Protein AF-A0AAJ1Q5W5-F1 (afdb_monomer)

Radius of gyration: 36.2 Å; Cα contacts (8 Å, |Δi|>4): 302; chains: 1; bounding box: 68×63×100 Å

Solvent-accessible surface area (backbone atoms only — not comparable to full-atom values): 19209 Å² total; per-residue (Å²): 89,43,30,62,42,75,43,73,38,90,92,42,80,59,28,33,40,37,16,43,83,81,36,83,69,53,74,37,44,53,66,53,40,56,78,66,64,65,47,74,65,42,79,42,54,69,70,57,49,53,50,50,54,51,50,43,52,24,49,52,49,31,53,52,50,54,58,55,47,73,81,42,91,51,35,66,45,56,49,48,60,50,45,63,58,51,57,76,70,50,80,67,77,77,78,53,68,60,65,62,58,51,55,66,59,51,68,72,56,50,72,68,55,68,74,74,69,78,81,85,77,100,78,73,81,83,68,68,68,70,64,62,61,57,64,64,62,68,75,75,79,77,88,81,73,95,71,57,67,66,60,51,55,53,51,50,53,52,36,50,48,55,23,49,51,51,37,36,75,71,63,78,45,43,50,57,65,37,43,39,54,49,47,54,49,38,39,71,75,67,51,43,20,67,57,43,50,48,54,53,42,45,75,45,58,47,51,69,67,48,48,50,59,36,56,70,67,54,57,63,68,61,52,45,52,39,55,50,51,53,49,54,55,49,54,72,72,48,62,48,38,26,49,68,40,40,46,54,52,49,53,52,50,43,44,75,38,12,38,53,70,72,56,44,67,70,65,56,62,69,69,82,42,64,64,55,71,68,59,46,52,57,16,50,49,57,35,48,56,54,45,46,71,64,45,61,79,81,37,59,56,60,64,31,52,54,53,46,52,52,52,44,44,78,27,47,46,56,69,65,65,52,48,56,63,48,56,78,67,65,64,84,82,46,126

Nearest PDB structures (foldseek):
  3d5l-assembly1_A  TM=8.733E-01  e=1.271E-12  Limosilactobacillus reuteri subsp. rodentium
  3d5l-assembly2_B  TM=8.946E-01  e=4.015E-11  Limosilactobacillus reuteri subsp. rodentium
  3e3v-assembly1_A  TM=9.248E-01  e=7.120E-06  Ligilactobacillus salivarius UCC118

Organism: NCBI:txid178214

InterPro domains:
  IPR003783 Regulatory protein RecX [MF_01114] (41-279)
  IPR003783 Regulatory protein RecX [PTHR33602] (32-264)
  IPR036388 Winged helix-like DNA-binding domain superfamily [G3DSA:1.10.10.10] (1-105)
  IPR036388 Winged helix-like DNA-binding domain superfamily [G3DSA:1.10.10.10] (174-218)
  IPR036388 Winged helix-like DNA-binding domain superfamily [G3DSA:1.10.10.10] (222-268)
  IPR036388 Winged helix-like DNA-binding domain superfamily [G3DSA:1.10.10.10] (276-335)
  IPR053924 RecX, second three-helical domain [PF02631] (174-215)
  IPR060684 Regulatory protein RecX, N-terminal domain [PF27462] (1-45)

Foldseek 3Di:
DFFQDWAQDPVDNQKIFTDDPNHTQDMAGVVLCVVLVRDGGDDDDLVNVLVSVLVRLLVVLLVVLVVVCVVDAAALLRSLVSLVVVSVVPPPPSSDCVVVVVVVVVVVCVVVVVVPPPDDDDDDPPVPPPVVVVVVVVVPDDDDDPPPPVVSVVSSVVSSVSSSCVCVVVVSHDLLVVLLVQLVCCLPPVVAALQVSLVVSVVSVRDPVSSVVSSVPRDLVSNLVSLVVLLVVQLVVQLQAALVLSVVVSLVVNVVSPHDPVSCVVSPDSVSSDDDPVSRLVSPVVNLVVLCVVQVVPDDQPVSLVSSLVSSVVSPDDSVSSVVVVVVVPSVPRD

Mean predicted aligned error: 12.26 Å

pLDDT: mean 81.61, std 22.07, range [29.3, 98.31]

Structure (mmCIF, N/CA/C/O backbone):
data_AF-A0AAJ1Q5W5-F1
#
_entry.id   AF-A0AAJ1Q5W5-F1
#
loop_
_atom_site.group_PDB
_atom_site.id
_atom_site.type_symbol
_atom_site.label_atom_id
_atom_site.label_alt_id
_atom_site.label_comp_id
_atom_site.label_asym_id
_atom_site.label_entity_id
_atom_site.label_seq_id
_atom_site.pdbx_PDB_ins_code
_atom_site.Cartn_x
_atom_site.Cartn_y
_atom_site.Cartn_z
_atom_site.occupancy
_atom_site.B_iso_or_equiv
_atom_site.auth_seq_id
_atom_site.auth_comp_id
_atom_site.auth_asym_id
_atom_site.auth_atom_id
_atom_site.pdbx_PDB_model_num
ATOM 1 N N . MET A 1 1 ? -16.124 3.430 47.827 1.00 87.88 1 MET A N 1
ATOM 2 C CA . MET A 1 1 ? -16.755 4.742 47.530 1.00 87.88 1 MET A CA 1
ATOM 3 C C . MET A 1 1 ? -18.089 4.493 46.838 1.00 87.88 1 MET A C 1
ATOM 5 O O . MET A 1 1 ? -18.198 3.457 46.208 1.00 87.88 1 MET A O 1
ATOM 9 N N . LYS A 1 2 ? -19.101 5.368 46.939 1.00 92.44 2 LYS A N 1
ATOM 10 C CA . LYS A 1 2 ? -20.421 5.125 46.315 1.00 92.44 2 LYS A CA 1
ATOM 11 C C . LYS A 1 2 ? -20.749 6.133 45.224 1.00 92.44 2 LYS A C 1
ATOM 13 O O . LYS A 1 2 ? -20.460 7.319 45.372 1.00 92.44 2 LYS A O 1
ATOM 18 N N . ILE A 1 3 ? -21.416 5.668 44.169 1.00 93.75 3 ILE A N 1
ATOM 19 C CA . ILE A 1 3 ? -21.962 6.549 43.131 1.00 93.75 3 ILE A CA 1
ATOM 20 C C . ILE A 1 3 ? -23.106 7.377 43.729 1.00 93.75 3 ILE A C 1
ATOM 22 O O . ILE A 1 3 ? -24.151 6.826 44.084 1.00 93.75 3 ILE A O 1
ATOM 26 N N . SER A 1 4 ? -22.939 8.698 43.817 1.00 94.56 4 SER A N 1
ATOM 27 C CA . SER A 1 4 ? -23.977 9.605 44.325 1.00 94.56 4 SER A CA 1
ATOM 28 C C . SER A 1 4 ? -24.940 10.059 43.226 1.00 94.56 4 SER A C 1
ATOM 30 O O . SER A 1 4 ? -26.141 10.222 43.471 1.00 94.56 4 SER A O 1
ATOM 32 N N . LYS A 1 5 ? -24.445 10.207 41.990 1.00 95.00 5 LYS A N 1
ATOM 33 C CA . LYS A 1 5 ? -25.224 10.689 40.844 1.00 95.00 5 LYS A CA 1
ATOM 34 C C . LYS A 1 5 ? -24.641 10.195 39.517 1.00 95.00 5 LYS A C 1
ATOM 36 O O . LYS A 1 5 ? -23.435 10.027 39.375 1.00 95.00 5 LYS A O 1
ATOM 41 N N . ILE A 1 6 ? -25.519 9.991 38.536 1.00 94.88 6 ILE A N 1
ATOM 42 C CA . ILE A 1 6 ? -25.178 9.693 37.140 1.00 94.88 6 ILE A CA 1
ATOM 43 C C . ILE A 1 6 ? -25.943 10.692 36.275 1.00 94.88 6 ILE A C 1
ATOM 45 O O . ILE A 1 6 ? -27.139 10.901 36.490 1.00 94.88 6 ILE A O 1
ATOM 49 N N . GLN A 1 7 ? -25.270 11.338 35.325 1.00 93.94 7 GLN A N 1
ATOM 50 C CA . GLN A 1 7 ? -25.885 12.355 34.472 1.00 93.94 7 GLN A CA 1
ATOM 51 C C . GLN A 1 7 ? -25.450 12.203 33.016 1.00 93.94 7 GLN A C 1
ATOM 53 O O . GLN A 1 7 ? -24.261 12.134 32.729 1.00 93.94 7 GLN A O 1
ATOM 58 N N . ARG A 1 8 ? -26.411 12.219 32.088 1.00 94.38 8 ARG A N 1
ATOM 59 C CA . ARG A 1 8 ? -26.141 12.236 30.644 1.00 94.38 8 ARG A CA 1
ATOM 60 C C . ARG A 1 8 ? -25.396 13.513 30.240 1.00 94.38 8 ARG A C 1
ATOM 62 O O . ARG A 1 8 ? -25.757 14.607 30.687 1.00 94.38 8 ARG A O 1
ATOM 69 N N . GLN A 1 9 ? -24.379 13.393 29.392 1.00 90.19 9 GLN A N 1
ATOM 70 C CA . GLN A 1 9 ? -23.612 14.536 28.900 1.00 90.19 9 GLN A CA 1
ATOM 71 C C . GLN A 1 9 ? -24.396 15.315 27.835 1.00 90.19 9 GLN A C 1
ATOM 73 O O . GLN A 1 9 ? -25.137 14.749 27.038 1.00 90.19 9 GLN A O 1
ATOM 78 N N . LYS A 1 10 ? -24.238 16.647 27.821 1.00 88.94 10 LYS A N 1
ATOM 79 C CA . LYS A 1 10 ? -25.000 17.527 26.913 1.00 88.94 10 LYS A CA 1
ATOM 80 C C . LYS A 1 10 ? -24.569 17.398 25.448 1.00 88.94 10 LYS A C 1
ATOM 82 O O . LYS A 1 10 ? -25.416 17.434 24.566 1.00 88.94 10 LYS A O 1
ATOM 87 N N . LYS A 1 11 ? -23.258 17.310 25.198 1.00 88.19 11 LYS A N 1
ATOM 88 C CA . LYS A 1 11 ? -22.681 17.269 23.840 1.00 88.19 11 LYS A CA 1
ATOM 89 C C . LYS A 1 11 ? -22.700 15.871 23.230 1.00 88.19 11 LYS A C 1
ATOM 91 O O . LYS A 1 11 ? -22.750 15.751 22.014 1.00 88.19 11 LYS A O 1
ATOM 96 N N . ASP A 1 12 ? -22.644 14.847 24.075 1.00 85.25 12 ASP A N 1
ATOM 97 C CA . ASP A 1 12 ? -22.603 13.456 23.654 1.00 85.25 12 ASP A CA 1
ATOM 98 C C . ASP A 1 12 ? -23.667 12.656 24.419 1.00 85.25 12 ASP A C 1
ATOM 100 O O . ASP A 1 12 ? -23.461 12.292 25.581 1.00 85.25 12 ASP A O 1
ATOM 104 N N . PRO A 1 13 ? -24.835 12.419 23.800 1.00 86.69 13 PRO A N 1
ATOM 105 C CA . PRO A 1 13 ? -25.931 11.716 24.443 1.00 86.69 13 PRO A CA 1
ATOM 106 C C . PRO A 1 13 ? -25.619 10.240 24.742 1.00 86.69 13 PRO A C 1
ATOM 108 O O . PRO A 1 13 ? -26.367 9.632 25.505 1.00 86.69 13 PRO A O 1
ATOM 111 N N . GLN A 1 14 ? -24.560 9.655 24.181 1.00 88.81 14 GLN A N 1
ATOM 112 C CA . GLN A 1 14 ? -24.143 8.284 24.500 1.00 88.81 14 GLN A CA 1
ATOM 113 C C . GLN A 1 14 ? -23.155 8.236 25.673 1.00 88.81 14 GLN A C 1
ATOM 115 O O . GLN A 1 14 ? -22.695 7.163 26.044 1.00 88.81 14 GLN A O 1
ATOM 120 N N . ARG A 1 15 ? -22.838 9.377 26.303 1.00 90.88 15 ARG A N 1
ATOM 121 C CA . ARG A 1 15 ? -21.903 9.439 27.432 1.00 90.88 15 ARG A CA 1
ATOM 122 C C . ARG A 1 15 ? -22.554 9.931 28.714 1.00 90.88 15 ARG A C 1
ATOM 124 O O . ARG A 1 15 ? -23.432 10.799 28.720 1.00 90.88 15 ARG A O 1
ATOM 131 N N . TYR A 1 16 ? -22.064 9.398 29.826 1.00 92.81 16 TYR A N 1
ATOM 132 C CA . TYR A 1 16 ? -22.576 9.646 31.166 1.00 92.81 16 TYR A CA 1
ATOM 133 C C . TYR A 1 16 ? -21.448 10.073 32.099 1.00 92.81 16 TYR A C 1
ATOM 135 O O . TYR A 1 16 ? -20.397 9.445 32.162 1.00 92.81 16 TYR A O 1
ATOM 143 N N . SER A 1 17 ? -21.675 11.145 32.846 1.00 91.88 17 SER A N 1
ATOM 144 C CA . SER A 1 17 ? -20.809 11.597 33.930 1.00 91.88 17 SER A CA 1
ATOM 145 C C . SER A 1 17 ? -21.192 10.893 35.231 1.00 91.88 17 SER A C 1
ATOM 147 O O . SER A 1 17 ? -22.355 10.947 35.646 1.00 91.88 17 SER A O 1
ATOM 149 N N . ILE A 1 18 ? -20.213 10.256 35.871 1.00 90.44 18 ILE A N 1
ATOM 150 C CA . ILE A 1 18 ? -20.337 9.562 37.154 1.00 90.44 18 ILE A CA 1
ATOM 151 C C . ILE A 1 18 ? -19.835 10.482 38.266 1.00 90.44 18 ILE A C 1
ATOM 153 O O . ILE A 1 18 ? -18.761 11.075 38.154 1.00 90.44 18 ILE A O 1
ATOM 157 N N . TYR A 1 19 ? -20.614 10.588 39.341 1.00 90.56 19 TYR A N 1
ATOM 158 C CA . TYR A 1 19 ? -20.283 11.387 40.516 1.00 90.56 19 TYR A CA 1
ATOM 159 C C . TYR A 1 19 ? -20.141 10.493 41.747 1.00 90.56 19 TYR A C 1
ATOM 161 O O . TYR A 1 19 ? -20.981 9.622 41.994 1.00 90.56 19 TYR A O 1
ATOM 169 N N . ILE A 1 20 ? -19.095 10.739 42.530 1.00 89.06 20 ILE A N 1
ATOM 170 C CA . ILE A 1 20 ? -18.799 10.079 43.803 1.00 89.06 20 ILE A CA 1
ATOM 171 C C . ILE A 1 20 ? -18.732 11.179 44.859 1.00 89.06 20 ILE A C 1
ATOM 173 O O . ILE A 1 20 ? -18.033 12.168 44.666 1.00 89.06 20 ILE A O 1
ATOM 177 N N . ASN A 1 21 ? -19.468 11.028 45.964 1.00 86.44 21 ASN A N 1
ATOM 178 C CA . ASN A 1 21 ? -19.574 12.061 47.007 1.00 86.44 21 ASN A CA 1
ATOM 179 C C . ASN A 1 21 ? -19.945 13.455 46.444 1.00 86.44 21 ASN A C 1
ATOM 181 O O . ASN A 1 21 ? -19.395 14.468 46.860 1.00 86.44 21 ASN A O 1
ATOM 185 N N . ASP A 1 22 ? -20.838 13.486 45.448 1.00 87.06 22 ASP A N 1
ATOM 186 C CA . ASP A 1 22 ? -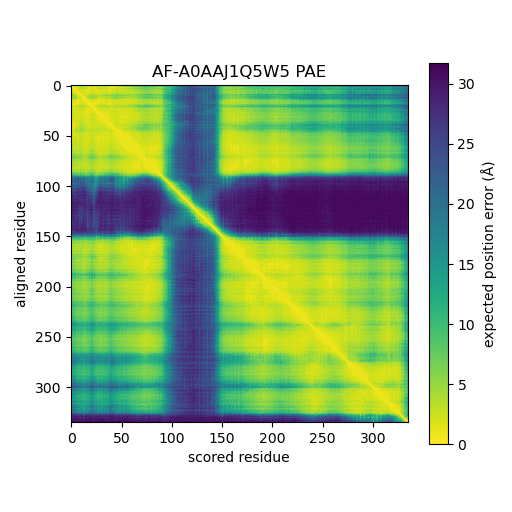21.313 14.685 44.733 1.00 87.06 22 ASP A CA 1
ATOM 187 C C . ASP A 1 22 ? -20.248 15.469 43.954 1.00 87.06 22 ASP A C 1
ATOM 189 O O . ASP A 1 22 ? -20.533 16.520 43.378 1.00 87.06 22 ASP A O 1
ATOM 193 N N . GLN A 1 23 ? -19.053 14.898 43.823 1.00 87.44 23 GLN A N 1
ATOM 194 C CA . GLN A 1 23 ? -17.983 15.393 42.970 1.00 87.44 23 GLN A CA 1
ATOM 195 C C . GLN A 1 23 ? -17.894 14.553 41.698 1.00 87.44 23 GLN A C 1
ATOM 197 O O . GLN A 1 23 ? -18.143 13.346 41.708 1.00 87.44 23 GLN A O 1
ATOM 202 N N . PHE A 1 24 ? -17.576 15.201 40.579 1.00 87.31 24 PHE A N 1
ATOM 203 C CA . PHE A 1 24 ? -17.356 14.496 39.320 1.00 87.31 24 PHE A CA 1
ATOM 204 C C . PHE A 1 24 ? -16.142 13.573 39.459 1.00 87.31 24 PHE A C 1
ATOM 206 O O . PHE A 1 24 ? -15.080 14.024 39.875 1.00 87.31 24 PHE A O 1
ATOM 213 N N . ALA A 1 25 ? -16.311 12.299 39.105 1.00 86.88 25 ALA A N 1
ATOM 214 C CA . ALA A 1 25 ? -15.238 11.313 39.142 1.00 86.88 25 ALA A CA 1
ATOM 215 C C . ALA A 1 25 ? -14.689 11.050 37.734 1.00 86.88 25 ALA A C 1
ATOM 217 O O . ALA A 1 25 ? -13.528 11.318 37.450 1.00 86.88 25 ALA A O 1
ATOM 218 N N . PHE A 1 26 ? -15.529 10.538 36.834 1.00 87.88 26 PHE A N 1
ATOM 219 C CA . PHE A 1 26 ? -15.140 10.214 35.461 1.00 87.88 26 PHE A CA 1
ATOM 220 C C . PHE A 1 26 ? -16.369 10.122 34.549 1.00 87.88 26 PHE A C 1
ATOM 222 O O . PHE A 1 26 ? -17.511 10.063 35.008 1.00 87.88 26 PHE A O 1
ATOM 229 N N . GLY A 1 27 ? -16.143 10.132 33.234 1.00 88.56 27 GLY A N 1
ATOM 230 C CA . GLY A 1 27 ? -17.189 9.943 32.228 1.00 88.56 27 GLY A CA 1
ATOM 231 C C . GLY A 1 27 ? -17.040 8.611 31.501 1.00 88.56 27 GLY A C 1
ATOM 232 O O . GLY A 1 27 ? -15.928 8.288 31.088 1.00 88.56 27 GLY A O 1
ATOM 233 N N . VAL A 1 28 ? -18.149 7.897 31.307 1.00 90.44 28 VAL A N 1
ATOM 234 C CA . VAL A 1 28 ? -18.212 6.591 30.632 1.00 90.44 28 VAL A CA 1
ATOM 235 C C . VAL A 1 28 ? -19.161 6.603 29.436 1.00 90.44 28 VAL A C 1
ATOM 237 O O . VAL A 1 28 ? -20.143 7.349 29.419 1.00 90.44 28 VAL A O 1
ATOM 240 N N . ASP A 1 29 ? -18.862 5.775 28.444 1.00 92.44 29 ASP A N 1
ATOM 241 C CA . ASP A 1 29 ? -19.766 5.388 27.363 1.00 92.44 29 ASP A CA 1
ATOM 242 C C . ASP A 1 29 ? -20.979 4.604 27.898 1.00 92.44 29 ASP A C 1
ATOM 244 O O . ASP A 1 29 ? -20.900 3.921 28.924 1.00 92.44 29 ASP A O 1
ATOM 248 N N . GLU A 1 30 ? -22.109 4.689 27.198 1.00 93.00 30 GLU A N 1
ATOM 249 C CA . GLU A 1 30 ? -23.349 3.983 27.537 1.00 93.00 30 GLU A CA 1
ATOM 250 C C . GLU A 1 30 ? -23.127 2.470 27.656 1.00 93.00 30 GLU A C 1
ATOM 252 O O . GLU A 1 30 ? -23.635 1.853 28.593 1.00 93.00 30 GLU A O 1
ATOM 257 N N . GLN A 1 31 ? -22.300 1.882 26.785 1.00 92.44 31 GLN A N 1
ATOM 258 C CA . GLN A 1 31 ? -21.972 0.460 26.865 1.00 92.44 31 GLN A CA 1
ATOM 259 C C . GLN A 1 31 ? -21.263 0.120 28.182 1.00 92.44 31 GLN A C 1
ATOM 261 O O . GLN A 1 31 ? -21.622 -0.849 28.841 1.00 92.44 31 GLN A O 1
ATOM 266 N N . ILE A 1 32 ? -20.308 0.948 28.613 1.00 94.31 32 ILE A N 1
ATOM 267 C CA . ILE A 1 32 ? -19.553 0.739 29.857 1.00 94.31 32 ILE A CA 1
ATOM 268 C C . ILE A 1 32 ? -20.452 0.901 31.084 1.00 94.31 32 ILE A C 1
ATOM 270 O O . ILE A 1 32 ? -20.336 0.140 32.047 1.00 94.31 32 ILE A O 1
ATOM 274 N N . LEU A 1 33 ? -21.387 1.855 31.045 1.00 94.62 33 LEU A N 1
ATOM 275 C CA . LEU A 1 33 ? -22.405 2.013 32.083 1.00 94.62 33 LEU A CA 1
ATOM 276 C C . LEU A 1 33 ? -23.207 0.714 32.281 1.00 94.62 33 LEU A C 1
ATOM 278 O O . LEU A 1 33 ? -23.451 0.312 33.421 1.00 94.62 33 LEU A O 1
ATOM 282 N N . ILE A 1 34 ? -23.594 0.066 31.178 1.00 94.62 34 ILE A N 1
ATOM 283 C CA . ILE A 1 34 ? -24.378 -1.175 31.166 1.00 94.62 34 ILE A CA 1
ATOM 284 C C . ILE A 1 34 ? -23.523 -2.372 31.595 1.00 94.62 34 ILE A C 1
ATOM 286 O O . ILE A 1 34 ? -23.910 -3.085 32.523 1.00 94.62 34 ILE A O 1
ATOM 290 N N . ASP A 1 35 ? -22.355 -2.562 30.978 1.00 92.88 35 ASP A N 1
ATOM 291 C CA . ASP A 1 35 ? -21.463 -3.708 31.209 1.00 92.88 35 ASP A CA 1
ATOM 292 C C . ASP A 1 35 ? -21.038 -3.798 32.675 1.00 92.88 35 ASP A C 1
ATOM 294 O O . ASP A 1 35 ? -21.069 -4.864 33.290 1.00 92.88 35 ASP A O 1
ATOM 298 N N . PHE A 1 36 ? -20.723 -2.650 33.276 1.00 94.00 36 PHE A N 1
ATOM 299 C CA . PHE A 1 36 ? -20.390 -2.570 34.691 1.00 94.00 36 PHE A CA 1
ATOM 300 C C . PHE A 1 36 ? -21.612 -2.343 35.572 1.00 94.00 36 PHE A C 1
ATOM 302 O O . PHE A 1 36 ? -21.439 -2.164 36.773 1.00 94.00 36 PHE A O 1
ATOM 309 N N . SER A 1 37 ? -22.839 -2.354 35.043 1.00 95.25 37 SER A N 1
ATOM 310 C CA . SER A 1 37 ? -24.088 -2.171 35.800 1.00 95.25 37 SER A CA 1
ATOM 311 C C . SER A 1 37 ? -24.007 -0.997 36.783 1.00 95.25 37 SER A C 1
ATOM 313 O O . SER A 1 37 ? -24.276 -1.138 37.981 1.00 95.25 37 SER A O 1
ATOM 315 N N . LEU A 1 38 ? -23.528 0.148 36.299 1.00 94.19 38 LEU A N 1
ATOM 316 C CA . LEU A 1 38 ? -23.321 1.340 37.109 1.00 94.19 38 LEU A CA 1
ATOM 317 C C . LEU A 1 38 ? -24.671 1.996 37.395 1.00 94.19 38 LEU A C 1
ATOM 319 O O . LEU A 1 38 ? -25.353 2.495 36.504 1.00 94.19 38 LEU A O 1
ATOM 323 N N . ASN A 1 39 ? -25.053 2.011 38.666 1.00 94.75 39 ASN A N 1
ATOM 324 C CA . ASN A 1 39 ? -26.273 2.645 39.140 1.00 94.75 39 ASN A CA 1
ATOM 325 C C . ASN A 1 39 ? -25.991 3.456 40.410 1.00 94.75 39 ASN A C 1
ATOM 327 O O . ASN A 1 39 ? -24.965 3.291 41.077 1.00 94.75 39 ASN A O 1
ATOM 331 N N . LYS A 1 40 ? -26.893 4.390 40.726 1.00 95.19 40 LYS A N 1
ATOM 332 C CA . LYS A 1 40 ? -26.776 5.202 41.940 1.00 95.19 40 LYS A CA 1
ATOM 333 C C . LYS A 1 40 ? -26.758 4.286 43.168 1.00 95.19 40 LYS A C 1
ATOM 335 O O . LYS A 1 40 ? -27.623 3.431 43.314 1.00 95.19 40 LYS A O 1
ATOM 340 N N . GLY A 1 41 ? -25.798 4.510 44.060 1.00 93.56 41 GLY A N 1
ATOM 341 C CA . GLY A 1 41 ? -25.600 3.720 45.273 1.00 93.56 41 GLY A CA 1
ATOM 342 C C . GLY A 1 41 ? -24.630 2.547 45.125 1.00 93.56 41 GLY A C 1
ATOM 343 O O . GLY A 1 41 ? -24.250 1.989 46.152 1.00 93.56 41 GLY A O 1
ATOM 344 N N . LYS A 1 42 ? -24.185 2.208 43.905 1.00 93.06 42 LYS A N 1
ATOM 345 C CA . LYS A 1 42 ? -23.185 1.158 43.686 1.00 93.06 42 LYS A CA 1
ATOM 346 C C . LYS A 1 42 ? -21.866 1.485 44.384 1.00 93.06 42 LYS A C 1
ATOM 348 O O . LYS A 1 42 ? -21.357 2.602 44.260 1.00 93.06 42 LYS A O 1
ATOM 353 N N . ASP A 1 43 ? -21.324 0.491 45.081 1.00 92.94 43 ASP A N 1
ATOM 354 C CA . ASP A 1 43 ? -19.991 0.535 45.669 1.00 92.94 43 ASP A CA 1
ATOM 355 C C . ASP A 1 43 ? -18.912 0.343 44.594 1.00 92.94 43 ASP A C 1
ATOM 357 O O . ASP A 1 43 ? -18.983 -0.557 43.757 1.00 92.94 43 ASP A O 1
ATOM 361 N N . LEU A 1 44 ? -17.920 1.224 44.636 1.00 90.50 44 LEU A N 1
ATOM 362 C CA . LEU A 1 44 ? -16.739 1.268 43.790 1.00 90.50 44 LEU A CA 1
ATOM 363 C C . LEU A 1 44 ? -15.505 1.203 44.692 1.00 90.50 44 LEU A C 1
ATOM 365 O O . LEU A 1 44 ? -15.266 2.114 45.501 1.00 90.50 44 LEU A O 1
ATOM 369 N N . ASP A 1 45 ? -14.754 0.114 44.586 1.00 90.25 45 ASP A N 1
ATOM 370 C CA . ASP A 1 45 ? -13.388 0.024 45.092 1.00 90.25 45 ASP A CA 1
ATOM 371 C C . ASP A 1 45 ? -12.397 0.444 43.998 1.00 90.25 45 ASP A C 1
ATOM 373 O O . ASP A 1 45 ? -12.790 0.758 42.871 1.00 90.25 45 ASP A O 1
ATOM 377 N N . GLN A 1 46 ? -11.110 0.496 44.339 1.00 84.50 46 GLN A N 1
ATOM 378 C CA . GLN A 1 46 ? -10.120 0.973 43.383 1.00 84.50 46 GLN A CA 1
ATOM 379 C C . GLN A 1 46 ? -9.946 0.029 42.193 1.00 84.50 46 GLN A C 1
ATOM 381 O O . GLN A 1 46 ? -9.911 0.491 41.058 1.00 84.50 46 GLN A O 1
ATOM 386 N N . GLY A 1 47 ? -9.936 -1.285 42.433 1.00 86.69 47 GLY A N 1
ATOM 387 C CA . GLY A 1 47 ? -9.801 -2.267 41.358 1.00 86.69 47 GLY A CA 1
ATOM 388 C C . GLY A 1 47 ? -10.950 -2.200 40.349 1.00 86.69 47 GLY A C 1
ATOM 389 O O . GLY A 1 47 ? -10.724 -2.305 39.144 1.00 86.69 47 GLY A O 1
ATOM 390 N N . LEU A 1 48 ? -12.182 -1.966 40.812 1.00 88.81 48 LEU A N 1
ATOM 391 C CA . LEU A 1 48 ? -13.334 -1.790 39.935 1.00 88.81 48 LEU A CA 1
ATOM 392 C C . LEU A 1 48 ? -13.255 -0.480 39.147 1.00 88.81 48 LEU A C 1
ATOM 394 O O . LEU A 1 48 ? -13.604 -0.473 37.969 1.00 88.81 48 LEU A O 1
ATOM 398 N N . ILE A 1 49 ? -12.790 0.612 39.759 1.00 88.12 49 ILE A N 1
ATOM 399 C CA . ILE A 1 49 ? -12.568 1.881 39.048 1.00 88.12 49 ILE A CA 1
ATOM 400 C C . ILE A 1 49 ? -11.528 1.690 37.941 1.00 88.12 49 ILE A C 1
ATOM 402 O O . ILE A 1 49 ? -11.794 2.059 36.798 1.00 88.12 49 ILE A O 1
ATOM 406 N N . ASP A 1 50 ? -10.399 1.049 38.241 1.00 85.44 50 ASP A N 1
ATOM 407 C CA . ASP A 1 50 ? -9.333 0.796 37.266 1.00 85.44 50 ASP A CA 1
ATOM 408 C C . ASP A 1 50 ? -9.829 -0.074 36.098 1.00 85.44 50 ASP A C 1
ATOM 410 O O . ASP A 1 50 ? -9.533 0.202 34.930 1.00 85.44 50 ASP A O 1
ATOM 414 N N . ALA A 1 51 ? -10.656 -1.083 36.392 1.00 87.50 51 ALA A N 1
ATOM 415 C CA . ALA A 1 51 ? -11.294 -1.920 35.379 1.00 87.50 51 ALA A CA 1
ATOM 416 C C . ALA A 1 51 ? -12.272 -1.127 34.492 1.00 87.50 51 ALA A C 1
ATOM 418 O O . ALA A 1 51 ? -12.252 -1.284 33.269 1.00 87.50 51 ALA A O 1
ATOM 419 N N . ILE A 1 52 ? -13.092 -0.246 35.082 1.00 89.94 52 ILE A N 1
ATOM 420 C CA . ILE A 1 52 ? -14.022 0.625 34.343 1.00 89.94 52 ILE A CA 1
ATOM 421 C C . ILE A 1 52 ? -13.250 1.567 33.418 1.00 89.94 52 ILE A C 1
ATOM 423 O O . ILE A 1 52 ? -13.590 1.691 32.243 1.00 89.94 52 ILE A O 1
ATOM 427 N N . LEU A 1 53 ? -12.210 2.228 33.930 1.00 87.44 53 LEU A N 1
ATOM 428 C CA . LEU A 1 53 ? -11.412 3.176 33.152 1.00 87.44 53 LEU A CA 1
ATOM 429 C C . LEU A 1 53 ? -10.656 2.479 32.014 1.00 87.44 53 LEU A C 1
ATOM 431 O O . LEU A 1 53 ? -10.596 3.004 30.901 1.00 87.44 53 LEU A O 1
ATOM 435 N N . THR A 1 54 ? -10.145 1.272 32.264 1.00 87.44 54 THR A N 1
ATOM 436 C CA . THR A 1 54 ? -9.533 0.417 31.237 1.00 87.44 54 THR A CA 1
ATOM 437 C C . THR A 1 54 ? -10.532 0.076 30.132 1.00 87.44 54 THR A C 1
ATOM 439 O O . THR A 1 54 ? -10.237 0.255 28.948 1.00 87.44 54 THR A O 1
ATOM 442 N N . ALA A 1 55 ? -11.737 -0.364 30.499 1.00 89.19 55 ALA A N 1
ATOM 443 C CA . ALA A 1 55 ? -12.776 -0.700 29.534 1.00 89.19 55 ALA A CA 1
ATOM 444 C C . ALA A 1 55 ? -13.261 0.534 28.748 1.00 89.19 55 ALA A C 1
ATOM 446 O O . ALA A 1 55 ? -13.446 0.459 27.535 1.00 89.19 55 ALA A O 1
ATOM 447 N N . GLU A 1 56 ? -13.381 1.697 29.396 1.00 89.62 56 GLU A N 1
ATOM 448 C CA . GLU A 1 56 ? -13.691 2.976 28.740 1.00 89.62 56 GLU A CA 1
ATOM 449 C C . GLU A 1 56 ? -12.616 3.373 27.716 1.00 89.62 56 GLU A C 1
ATOM 451 O O . GLU A 1 56 ? -12.940 3.837 26.618 1.00 89.62 56 GLU A O 1
ATOM 456 N N . ALA A 1 57 ? -11.332 3.183 28.032 1.00 88.12 57 ALA A N 1
ATOM 457 C CA . ALA A 1 57 ? -10.244 3.451 27.093 1.00 88.12 57 ALA A CA 1
ATOM 458 C C . ALA A 1 57 ? -10.309 2.525 25.867 1.00 88.12 57 ALA A C 1
ATOM 460 O O . ALA A 1 57 ? -10.231 2.993 24.725 1.00 88.12 57 ALA A O 1
ATOM 461 N N . GLN A 1 58 ? -10.532 1.228 26.092 1.00 89.50 58 GLN A N 1
ATOM 462 C CA . GLN A 1 58 ? -10.717 0.236 25.030 1.00 89.50 58 GLN A CA 1
ATOM 463 C C . GLN A 1 58 ? -11.935 0.555 24.153 1.00 89.50 58 GLN A C 1
ATOM 465 O O . GLN A 1 58 ? -11.833 0.528 22.925 1.00 89.50 58 GLN A O 1
ATOM 470 N N . GLN A 1 59 ? -13.067 0.921 24.761 1.00 91.75 59 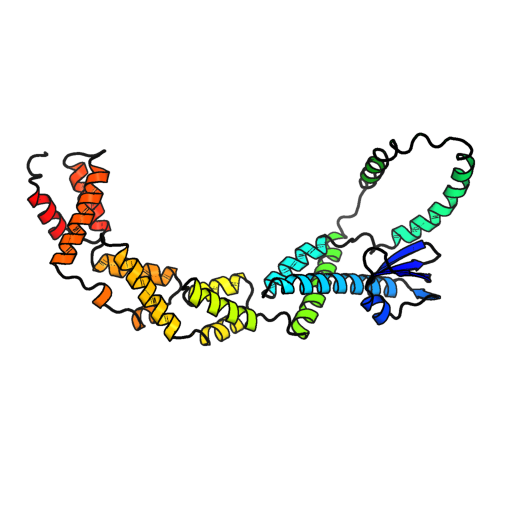GLN A N 1
ATOM 471 C CA . GLN A 1 59 ? -14.294 1.297 24.056 1.00 91.75 59 GLN A CA 1
ATOM 472 C C . GLN A 1 59 ? -14.078 2.537 23.181 1.00 91.75 59 GLN A C 1
ATOM 474 O O . GLN A 1 59 ? -14.465 2.541 22.010 1.00 91.75 59 GLN A O 1
ATOM 479 N N . LYS A 1 60 ? -13.376 3.561 23.683 1.00 90.12 60 LYS A N 1
ATOM 480 C CA . LYS A 1 60 ? -13.007 4.734 22.874 1.00 90.12 60 LYS A CA 1
ATOM 481 C C . LYS A 1 60 ? -12.158 4.355 21.666 1.00 90.12 60 LYS A C 1
ATOM 483 O O . LYS A 1 60 ? -12.452 4.810 20.560 1.00 90.12 60 LYS A O 1
ATOM 488 N N . LEU A 1 61 ? -11.117 3.541 21.851 1.00 93.44 61 LEU A N 1
ATOM 489 C CA . LEU A 1 61 ? -10.267 3.097 20.741 1.00 93.44 61 LEU A CA 1
ATOM 490 C C . LEU A 1 61 ? -11.052 2.266 19.725 1.00 93.44 61 LEU A C 1
ATOM 492 O O . LEU A 1 61 ? -10.905 2.485 18.523 1.00 93.44 61 LEU A O 1
ATOM 496 N N . TYR A 1 62 ? -11.934 1.382 20.190 1.00 94.62 62 TYR A N 1
ATOM 497 C CA . TYR A 1 62 ? -12.828 0.615 19.328 1.00 94.62 62 TYR A CA 1
ATOM 498 C C . TYR A 1 62 ? -13.711 1.529 18.465 1.00 94.62 62 TYR A C 1
ATOM 500 O O . TYR A 1 62 ? -13.722 1.383 17.243 1.00 94.62 62 TYR A O 1
ATOM 508 N N . LEU A 1 63 ? -14.382 2.524 19.059 1.00 93.38 63 LEU A N 1
ATOM 509 C CA . LEU A 1 63 ? -15.223 3.473 18.317 1.00 93.38 63 LEU A CA 1
ATOM 510 C C . LEU A 1 63 ? -14.409 4.323 17.327 1.00 93.38 63 LEU A C 1
ATOM 512 O O . LEU A 1 63 ? -14.856 4.572 16.205 1.00 93.38 63 LEU A O 1
ATOM 516 N N . LYS A 1 64 ? -13.184 4.729 17.694 1.00 94.88 64 LYS A N 1
ATOM 517 C CA . LYS A 1 64 ? -12.256 5.404 16.769 1.00 94.88 64 LYS A CA 1
ATOM 518 C C . LYS A 1 64 ? -11.889 4.502 15.592 1.00 94.88 64 LYS A C 1
ATOM 520 O O . LYS A 1 64 ? -11.904 4.967 14.452 1.00 94.88 64 LYS A O 1
ATOM 525 N N . GLY A 1 65 ? -11.588 3.231 15.850 1.00 96.50 65 GLY A N 1
ATOM 526 C CA . GLY A 1 65 ? -11.288 2.244 14.816 1.00 96.50 65 GLY A CA 1
ATOM 527 C C . GLY A 1 65 ? -12.477 1.996 13.887 1.00 96.50 65 GLY A C 1
ATOM 528 O O . GLY A 1 65 ? -12.321 2.038 12.668 1.00 96.50 65 GLY A O 1
ATOM 529 N N . LEU A 1 66 ? -13.679 1.845 14.445 1.00 95.62 66 LEU A N 1
ATOM 530 C CA . LEU A 1 66 ? -14.917 1.689 13.682 1.00 95.62 66 LEU A CA 1
ATOM 531 C C . LEU A 1 66 ? -15.150 2.880 12.743 1.00 95.62 66 LEU A C 1
ATOM 533 O O . LEU A 1 66 ? -15.382 2.701 11.547 1.00 95.62 66 LEU A O 1
ATOM 537 N N . ASN A 1 67 ? -15.004 4.103 13.257 1.00 95.50 67 ASN A N 1
ATOM 538 C CA . ASN A 1 67 ? -15.097 5.307 12.437 1.00 95.50 67 ASN A CA 1
ATOM 539 C C . ASN A 1 67 ? -14.012 5.339 11.347 1.00 95.50 67 ASN A C 1
ATOM 541 O O . ASN A 1 67 ? -14.286 5.725 10.215 1.00 95.50 67 ASN A O 1
ATOM 545 N N . TYR A 1 68 ? -12.787 4.900 11.640 1.00 96.88 68 TYR A N 1
ATOM 546 C CA . TYR A 1 68 ? -11.713 4.860 10.646 1.00 96.88 68 TYR A CA 1
ATOM 547 C C . TYR A 1 68 ? -11.991 3.878 9.492 1.00 96.88 68 TYR A C 1
ATOM 549 O O . TYR A 1 68 ? -11.666 4.179 8.338 1.00 96.88 68 TYR A O 1
ATOM 557 N N . LEU A 1 69 ? -12.643 2.745 9.776 1.00 96.06 69 LEU A N 1
ATOM 558 C CA . LEU A 1 69 ? -13.094 1.791 8.755 1.00 96.06 69 LEU A CA 1
ATOM 559 C C . LEU A 1 69 ? -14.214 2.349 7.868 1.00 96.06 69 LEU A C 1
ATOM 561 O O . LEU A 1 69 ? -14.322 1.941 6.712 1.00 96.06 69 LEU A O 1
ATOM 565 N N . SER A 1 70 ? -14.999 3.320 8.350 1.00 95.94 70 SER A N 1
ATOM 566 C CA . SER A 1 70 ? -16.058 3.952 7.543 1.00 95.94 70 SER A CA 1
ATOM 567 C C . SER A 1 70 ? -15.518 4.672 6.298 1.00 95.94 70 SER A C 1
ATOM 569 O O . SER A 1 70 ? -16.194 4.740 5.274 1.00 95.94 70 SER A O 1
ATOM 571 N N . TYR A 1 71 ? -14.260 5.125 6.335 1.00 94.62 71 TYR A N 1
ATOM 572 C CA . TYR A 1 71 ? -13.584 5.759 5.197 1.00 94.62 71 TYR A CA 1
ATOM 573 C C . TYR A 1 71 ? -12.990 4.752 4.195 1.00 94.62 71 TYR A C 1
ATOM 575 O O . TYR A 1 71 ? -12.266 5.140 3.276 1.00 94.62 71 TYR A O 1
ATOM 583 N N . GLY A 1 72 ? -13.225 3.452 4.385 1.00 94.56 72 GLY A N 1
ATOM 584 C CA . GLY A 1 72 ? -12.831 2.381 3.471 1.00 94.56 72 GLY A CA 1
ATOM 585 C C . GLY A 1 72 ? -11.921 1.334 4.108 1.00 94.56 72 GLY A C 1
ATOM 586 O O . GLY A 1 72 ? -11.458 1.489 5.238 1.00 94.56 72 GLY A O 1
ATOM 587 N N . LEU A 1 73 ? -11.607 0.292 3.335 1.00 95.31 73 LEU A N 1
ATOM 588 C CA . LEU A 1 73 ? -10.812 -0.855 3.781 1.00 95.31 73 LEU A CA 1
ATOM 589 C C . LEU A 1 73 ? -9.442 -0.439 4.345 1.00 95.31 73 LEU A C 1
ATOM 591 O O . LEU A 1 73 ? -8.788 0.475 3.826 1.00 95.31 73 LEU A O 1
ATOM 595 N N . LYS A 1 74 ? -9.015 -1.131 5.404 1.00 97.44 74 LYS A N 1
ATOM 596 C CA . LYS A 1 74 ? -7.726 -0.958 6.087 1.00 97.44 74 LYS A CA 1
ATOM 597 C C . LYS A 1 74 ? -7.119 -2.322 6.393 1.00 97.44 74 LYS A C 1
ATOM 599 O O . LYS A 1 74 ? -7.854 -3.273 6.640 1.00 97.44 74 LYS A O 1
ATOM 604 N N . SER A 1 75 ? -5.794 -2.382 6.383 1.00 97.81 75 SER A N 1
ATOM 605 C CA . SER A 1 75 ? -5.050 -3.514 6.944 1.00 97.81 75 SER A CA 1
ATOM 606 C C . SER A 1 75 ? -4.975 -3.419 8.468 1.00 97.81 75 SER A C 1
ATOM 608 O O . SER A 1 75 ? -5.095 -2.328 9.039 1.00 97.81 75 SER A O 1
ATOM 610 N N . THR A 1 76 ? -4.702 -4.541 9.130 1.00 97.56 76 THR A N 1
ATOM 611 C CA . THR A 1 76 ? -4.502 -4.613 10.584 1.00 97.56 76 THR A CA 1
ATOM 612 C C . THR A 1 76 ? -3.410 -3.659 11.043 1.00 97.56 76 THR A C 1
ATOM 614 O O . THR A 1 76 ? -3.590 -2.927 12.013 1.00 97.56 76 THR A O 1
ATOM 617 N N . LYS A 1 77 ? -2.303 -3.582 10.298 1.00 97.12 77 LYS A N 1
ATOM 618 C CA . LYS A 1 77 ? -1.210 -2.656 10.603 1.00 97.12 77 LYS A CA 1
ATOM 619 C C . LYS A 1 77 ? -1.629 -1.194 10.468 1.00 97.12 77 LYS A C 1
ATOM 621 O O . LYS A 1 77 ? -1.300 -0.397 11.335 1.00 97.12 77 LYS A O 1
ATOM 626 N N . GLU A 1 78 ? -2.360 -0.827 9.414 1.00 97.44 78 GLU A N 1
ATOM 627 C CA . GLU A 1 78 ? -2.861 0.548 9.264 1.00 97.44 78 GLU A CA 1
ATOM 628 C C . GLU A 1 78 ? -3.808 0.928 10.409 1.00 97.44 78 GLU A C 1
ATOM 630 O O . GLU A 1 78 ? -3.739 2.051 10.909 1.00 97.44 78 GLU A O 1
ATOM 635 N N . MET A 1 79 ? -4.660 -0.006 10.849 1.00 98.00 79 MET A N 1
ATOM 636 C CA . MET A 1 79 ? -5.515 0.191 12.020 1.00 98.00 79 MET A CA 1
ATOM 637 C C . MET A 1 79 ? -4.684 0.357 13.297 1.00 98.00 79 MET A C 1
ATOM 639 O O . MET A 1 79 ? -4.898 1.304 14.049 1.00 98.00 79 MET A O 1
ATOM 643 N N . GLN A 1 80 ? -3.695 -0.508 13.518 1.00 96.81 80 GLN A N 1
ATOM 644 C CA . GLN A 1 80 ? -2.803 -0.428 14.672 1.00 96.81 80 GLN A CA 1
ATOM 645 C C . GLN A 1 80 ? -2.038 0.904 14.702 1.00 96.81 80 GLN A C 1
ATOM 647 O O . GLN A 1 80 ? -2.029 1.585 15.725 1.00 96.81 80 GLN A O 1
ATOM 652 N N . ASP A 1 81 ? -1.450 1.317 13.577 1.00 96.19 81 ASP A N 1
ATOM 653 C CA . ASP A 1 81 ? -0.722 2.583 13.443 1.00 96.19 81 ASP A CA 1
ATOM 654 C C . ASP A 1 81 ? -1.638 3.794 13.693 1.00 96.19 81 ASP A C 1
ATOM 656 O O . ASP A 1 81 ? -1.216 4.795 14.279 1.00 96.19 81 ASP A O 1
ATOM 660 N N . TYR A 1 82 ? -2.902 3.716 13.264 1.00 96.56 82 TYR A N 1
ATOM 661 C CA . TYR A 1 82 ? -3.908 4.733 13.553 1.00 96.56 82 TYR A CA 1
ATOM 662 C C . TYR A 1 82 ? -4.234 4.794 15.051 1.00 96.56 82 TYR A C 1
ATOM 664 O O . TYR A 1 82 ? -4.162 5.874 15.643 1.00 96.56 82 TYR A O 1
ATOM 672 N N . LEU A 1 83 ? -4.531 3.655 15.685 1.00 94.81 83 LEU A N 1
ATOM 673 C CA . LEU A 1 83 ? -4.885 3.589 17.106 1.00 94.81 83 LEU A CA 1
ATOM 674 C C . LEU A 1 83 ? -3.720 3.994 18.019 1.00 94.81 83 LEU A C 1
ATOM 676 O O . LEU A 1 83 ? -3.949 4.714 18.986 1.00 94.81 83 LEU A O 1
ATOM 680 N N . LYS A 1 84 ? -2.469 3.672 17.659 1.00 93.88 84 LYS A N 1
ATOM 681 C CA . LYS A 1 84 ? -1.261 4.162 18.352 1.00 93.88 84 LYS A CA 1
ATOM 682 C C . LYS A 1 84 ? -1.153 5.685 18.381 1.00 93.88 84 LYS A C 1
ATOM 684 O O . LYS A 1 84 ? -0.584 6.248 19.310 1.00 93.88 84 LYS A O 1
ATOM 689 N N . LYS A 1 85 ? -1.693 6.377 17.376 1.00 92.31 85 LYS A N 1
ATOM 690 C CA . LYS A 1 85 ? -1.775 7.846 17.388 1.00 92.31 85 LYS A CA 1
ATOM 691 C C . LYS A 1 85 ? -2.946 8.340 18.228 1.00 92.31 85 LYS A C 1
ATOM 693 O O . LYS A 1 85 ? -2.827 9.379 18.860 1.00 92.31 85 LYS A O 1
ATOM 698 N N . GLN A 1 86 ? -4.069 7.620 18.224 1.00 90.69 86 GLN A N 1
ATOM 699 C CA . GLN A 1 86 ? -5.254 8.011 18.991 1.00 90.69 86 GLN A CA 1
ATOM 700 C C . GLN A 1 86 ? -5.066 7.815 20.497 1.00 90.69 86 GLN A C 1
ATOM 702 O O . GLN A 1 86 ? -5.514 8.662 21.261 1.00 90.69 86 GLN A O 1
ATOM 707 N N . VAL A 1 87 ? -4.392 6.740 20.919 1.00 88.19 87 VAL A N 1
ATOM 708 C CA . VAL A 1 87 ? -4.197 6.421 22.341 1.00 88.19 87 VAL A CA 1
ATOM 709 C C . VAL A 1 87 ? -3.404 7.510 23.064 1.00 88.19 87 VAL A C 1
ATOM 711 O O . VAL A 1 87 ? -3.764 7.885 24.170 1.00 88.19 87 VAL A O 1
ATOM 714 N N . LYS A 1 88 ? -2.422 8.123 22.390 1.00 84.31 88 LYS A N 1
ATOM 715 C CA . LYS A 1 88 ? -1.623 9.240 22.925 1.00 84.31 88 LYS A CA 1
ATOM 716 C C . LYS A 1 88 ? -2.439 10.500 23.223 1.00 84.31 88 LYS A C 1
ATOM 718 O O . LYS A 1 88 ? -1.986 11.348 23.977 1.00 84.31 88 LYS A O 1
ATOM 723 N N . ASN A 1 89 ? -3.622 10.621 22.623 1.00 78.12 89 ASN A N 1
ATOM 724 C CA . ASN A 1 89 ? -4.534 11.745 22.831 1.00 78.12 89 ASN A CA 1
ATOM 725 C C . ASN A 1 89 ? -5.643 11.414 23.843 1.00 78.12 89 ASN A C 1
ATOM 727 O O . ASN A 1 89 ? -6.547 12.229 24.043 1.00 78.12 89 ASN A O 1
ATOM 731 N N . LEU A 1 90 ? -5.649 10.211 24.427 1.00 72.38 90 LEU A N 1
ATOM 732 C CA . LEU A 1 90 ? -6.591 9.879 25.487 1.00 72.38 90 LEU A CA 1
ATOM 733 C C . LEU A 1 90 ? -6.114 10.523 26.794 1.00 72.38 90 LEU A C 1
ATOM 735 O O . LEU A 1 90 ? -4.925 10.470 27.095 1.00 72.38 90 LEU A O 1
ATOM 739 N N . PRO A 1 91 ? -7.015 11.142 27.575 1.00 59.16 91 PRO A N 1
ATOM 740 C CA . PRO A 1 91 ? -6.631 11.776 28.826 1.00 59.16 91 PRO A CA 1
ATOM 741 C C . PRO A 1 91 ? -6.143 10.720 29.824 1.00 59.16 91 PRO A C 1
ATOM 743 O O . PRO A 1 91 ? -6.944 9.976 30.387 1.00 59.16 91 PRO A O 1
ATOM 746 N N . THR A 1 92 ? -4.832 10.692 30.062 1.00 53.94 92 THR A N 1
ATOM 747 C CA . THR A 1 92 ? -4.176 9.852 31.078 1.00 53.94 92 THR A CA 1
ATOM 748 C C . THR A 1 92 ? -4.447 10.345 32.507 1.00 53.94 92 THR A C 1
ATOM 750 O O . THR A 1 92 ? -4.316 9.611 33.479 1.00 53.94 92 THR A O 1
ATOM 753 N N . SER A 1 93 ? -4.893 11.594 32.653 1.00 43.88 93 SER A N 1
ATOM 754 C CA . SER A 1 93 ? -5.080 12.271 33.942 1.00 43.88 93 SER A CA 1
ATOM 755 C C . SER A 1 93 ? -6.211 11.723 34.820 1.00 43.88 93 SER A C 1
ATOM 757 O O . SER A 1 93 ? -6.299 12.095 35.983 1.00 43.88 93 SER A O 1
ATOM 759 N N . HIS A 1 94 ? -7.073 10.844 34.300 1.00 44.19 94 HIS A N 1
ATOM 760 C CA . HIS A 1 94 ? -8.171 10.245 35.074 1.00 44.19 94 HIS A CA 1
ATOM 761 C C . HIS A 1 94 ? -7.803 8.884 35.685 1.00 44.19 94 HIS A C 1
ATOM 763 O O . HIS A 1 94 ? -8.621 8.300 36.389 1.00 44.19 94 HIS A O 1
ATOM 769 N N . PHE A 1 95 ? -6.593 8.381 35.417 1.00 46.09 95 PHE A N 1
ATOM 770 C CA . PHE A 1 95 ? -6.129 7.073 35.886 1.00 46.09 95 PHE A CA 1
ATOM 771 C C . PHE A 1 95 ? -5.425 7.128 37.253 1.00 46.09 95 PHE A C 1
ATOM 773 O O . PHE A 1 95 ? -5.202 6.081 37.851 1.00 46.09 95 PHE A O 1
ATOM 780 N N . SER A 1 96 ? -5.161 8.326 37.793 1.00 38.19 96 SER A N 1
ATOM 781 C CA . SER A 1 96 ? -4.644 8.505 39.156 1.00 38.19 96 SER A CA 1
ATOM 782 C C . SER A 1 96 ? -5.693 9.173 40.044 1.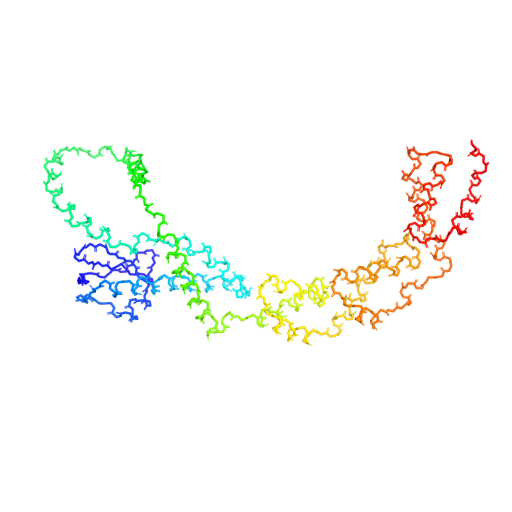00 38.19 96 SER A C 1
ATOM 784 O O . SER A 1 96 ? -6.061 10.333 39.855 1.00 38.19 96 SER A O 1
ATOM 786 N N . LEU A 1 97 ? -6.146 8.442 41.065 1.00 38.50 97 LEU A N 1
ATOM 787 C CA . LEU A 1 97 ? -7.046 8.894 42.138 1.00 38.50 97 LEU A CA 1
ATOM 788 C C . LEU A 1 97 ? -6.569 10.138 42.912 1.00 38.50 97 LEU A C 1
ATOM 790 O O . LEU A 1 97 ? -7.292 10.626 43.786 1.00 38.50 97 LEU A O 1
ATOM 794 N N . ASP A 1 98 ? -5.363 10.636 42.660 1.00 40.31 98 ASP A N 1
ATOM 795 C CA . ASP A 1 98 ? -4.785 11.749 43.412 1.00 40.31 98 ASP A CA 1
ATOM 796 C C . ASP A 1 98 ? -5.603 13.039 43.271 1.00 40.31 98 ASP A C 1
ATOM 798 O O . ASP A 1 98 ? -5.630 13.849 44.198 1.00 40.31 98 ASP A O 1
ATOM 802 N N . GLN A 1 99 ? -6.402 13.174 42.204 1.00 40.59 99 GLN A N 1
ATOM 803 C CA . GLN A 1 99 ? -7.376 14.266 42.075 1.00 40.59 99 GLN A CA 1
ATOM 804 C C . GLN A 1 99 ? -8.588 14.131 43.018 1.00 40.59 99 GLN A C 1
ATOM 806 O O . GLN A 1 99 ? -9.155 15.134 43.445 1.00 40.59 99 GLN A O 1
ATOM 811 N N . VAL A 1 100 ? -8.968 12.912 43.416 1.00 40.16 100 VAL A N 1
ATOM 812 C CA . VAL A 1 100 ? -10.062 12.682 44.383 1.00 40.16 100 VAL A CA 1
ATOM 813 C C . VAL A 1 100 ? -9.570 12.902 45.819 1.00 40.16 100 VAL A C 1
ATOM 815 O O . VAL A 1 100 ? -10.304 13.423 46.657 1.00 40.16 100 VAL A O 1
ATOM 818 N N . LYS A 1 101 ? -8.300 12.578 46.107 1.00 35.81 101 LYS A N 1
ATOM 819 C CA . LYS A 1 101 ? -7.669 12.849 47.412 1.00 35.81 101 LYS A CA 1
ATOM 820 C C . LYS A 1 101 ? -7.330 14.334 47.611 1.00 35.81 101 LYS A C 1
ATOM 822 O O . LYS A 1 101 ? -7.462 14.847 48.725 1.00 35.81 101 LYS A O 1
ATOM 827 N N . SER A 1 102 ? -6.948 15.061 46.560 1.00 37.00 102 SER A N 1
ATOM 828 C CA . SER A 1 102 ? -6.723 16.512 46.653 1.00 37.00 102 SER A CA 1
ATOM 829 C C . SER A 1 102 ? -8.033 17.295 46.835 1.00 37.00 102 SER A C 1
ATOM 831 O O . SER A 1 102 ? -8.061 18.280 47.578 1.00 37.00 102 SER A O 1
ATOM 833 N N . ALA A 1 103 ? -9.149 16.797 46.289 1.00 33.66 103 ALA A N 1
ATOM 834 C CA . ALA A 1 103 ? -10.483 17.360 46.503 1.00 33.66 103 ALA A CA 1
ATOM 835 C C . ALA A 1 103 ? -10.981 17.228 47.959 1.00 33.66 103 ALA A C 1
ATOM 837 O O . ALA A 1 103 ? -11.739 18.082 48.425 1.00 33.66 103 ALA A O 1
ATOM 838 N N . THR A 1 104 ? -10.508 16.230 48.719 1.00 31.50 104 THR A N 1
ATOM 839 C CA . THR A 1 104 ? -10.794 16.123 50.163 1.00 31.50 104 THR A CA 1
ATOM 840 C C . THR A 1 104 ? -10.029 17.135 51.027 1.00 31.50 104 THR A C 1
ATOM 842 O O . THR A 1 104 ? -10.546 17.539 52.065 1.00 31.50 104 THR A O 1
ATOM 845 N N . ASN A 1 105 ? -8.869 17.640 50.582 1.00 34.84 105 ASN A N 1
ATOM 846 C CA . ASN A 1 105 ? -8.138 18.709 51.286 1.00 34.84 105 ASN A CA 1
ATOM 847 C C . ASN A 1 105 ? -8.604 20.123 50.894 1.00 34.84 105 ASN A C 1
ATOM 849 O O . ASN A 1 105 ? -8.468 21.060 51.681 1.00 34.84 105 ASN A O 1
ATOM 853 N N . HIS A 1 106 ? -9.211 20.294 49.715 1.00 35.16 106 HIS A N 1
ATOM 854 C CA . HIS A 1 106 ? -9.700 21.601 49.256 1.00 35.16 106 HIS A CA 1
ATOM 855 C C . HIS A 1 106 ? -10.960 22.083 50.007 1.00 35.16 106 HIS A C 1
ATOM 857 O O . HIS A 1 106 ? -11.229 23.282 50.057 1.00 35.16 106 HIS A O 1
ATOM 863 N N . SER A 1 107 ? -11.692 21.176 50.669 1.00 34.84 107 SER A N 1
ATOM 864 C CA . SER A 1 107 ? -12.865 21.509 51.497 1.00 34.84 107 SER A CA 1
ATOM 865 C C . SER A 1 107 ? -12.523 22.211 52.821 1.00 34.84 107 SER A C 1
ATOM 867 O O . SER A 1 107 ? -13.422 22.770 53.447 1.00 34.84 107 SER A O 1
ATOM 869 N N . MET A 1 108 ? -11.258 22.203 53.258 1.00 33.81 108 MET A N 1
ATOM 870 C CA . MET A 1 108 ? -10.813 22.934 54.456 1.00 33.81 108 MET A CA 1
ATOM 871 C C . MET A 1 108 ? -10.396 24.382 54.146 1.00 33.81 108 MET A C 1
ATOM 873 O O . MET A 1 108 ? -10.323 25.196 55.059 1.00 33.81 108 MET A O 1
ATOM 877 N N . ASN A 1 109 ? -10.167 24.738 52.873 1.00 41.06 109 ASN A N 1
ATOM 878 C CA . ASN A 1 109 ? -9.700 26.080 52.490 1.00 41.06 109 ASN A CA 1
ATOM 879 C C . ASN A 1 109 ? -10.793 26.964 51.848 1.00 41.06 109 ASN A C 1
ATOM 881 O O . ASN A 1 109 ? -10.607 28.163 51.650 1.00 41.06 109 ASN A O 1
ATOM 885 N N . THR A 1 110 ? -11.971 26.405 51.551 1.00 33.78 110 THR A N 1
ATOM 886 C CA . THR A 1 110 ? -13.124 27.159 51.024 1.00 33.78 110 THR A CA 1
ATOM 887 C C . THR A 1 110 ? -13.901 27.913 52.106 1.00 33.78 110 THR A C 1
ATOM 889 O O . THR A 1 110 ? -14.492 28.948 51.803 1.00 33.78 110 THR A O 1
ATOM 892 N N . GLN A 1 111 ? -13.842 27.482 53.374 1.00 29.80 111 GLN A N 1
ATOM 893 C CA . GLN A 1 111 ? -14.426 28.243 54.491 1.00 29.80 111 GLN A CA 1
ATOM 894 C C . GLN A 1 111 ? -13.708 29.586 54.719 1.00 29.80 111 GLN A C 1
ATOM 896 O O . GLN A 1 111 ? -14.355 30.564 55.083 1.00 29.80 111 GLN A O 1
ATOM 901 N N . SER A 1 112 ? -12.413 29.674 54.401 1.00 35.19 112 SER A N 1
ATOM 902 C CA . SER A 1 112 ? -11.633 30.918 54.492 1.00 35.19 112 SER A CA 1
ATOM 903 C C . SER A 1 112 ? -11.899 31.892 53.334 1.00 35.19 112 SER A C 1
ATOM 905 O O . SER A 1 112 ? -11.751 33.099 53.506 1.00 35.19 112 SER A O 1
ATOM 907 N N . ARG A 1 113 ? -12.331 31.397 52.160 1.00 34.84 113 ARG A N 1
ATOM 908 C CA . ARG A 1 113 ? -12.612 32.221 50.962 1.00 34.84 113 ARG A CA 1
ATOM 909 C C . ARG A 1 113 ? -14.028 32.804 50.908 1.00 34.84 113 ARG A C 1
ATOM 911 O O . ARG A 1 113 ? -14.247 33.773 50.190 1.00 34.84 113 ARG A O 1
ATOM 918 N N . LEU A 1 114 ? -14.975 32.287 51.695 1.00 29.30 114 LEU A N 1
ATOM 919 C CA . LEU A 1 114 ? -16.321 32.876 51.802 1.00 29.30 114 LEU A CA 1
ATOM 920 C C . LEU A 1 114 ? -16.351 34.200 52.587 1.00 29.30 114 LEU A C 1
ATOM 922 O O . LEU A 1 114 ? -17.326 34.938 52.485 1.00 29.30 114 LEU A O 1
ATOM 926 N N . ILE A 1 115 ? -15.287 34.533 53.328 1.00 36.44 115 ILE A N 1
ATOM 927 C CA . ILE A 1 115 ? -15.192 35.779 54.108 1.00 36.44 115 ILE A CA 1
ATOM 928 C C . ILE A 1 115 ? -14.696 36.963 53.249 1.00 36.44 115 ILE A C 1
ATOM 930 O O . ILE A 1 115 ? -14.900 38.111 53.630 1.00 36.44 115 ILE A O 1
ATOM 934 N N . SER A 1 116 ? -14.118 36.730 52.060 1.00 37.28 116 SER A N 1
ATOM 935 C CA . SER A 1 116 ? -13.537 37.801 51.226 1.00 37.28 116 SER A CA 1
ATOM 936 C C . SER A 1 116 ? -14.355 38.199 49.989 1.00 37.28 116 SER A C 1
ATOM 938 O O . SER A 1 116 ? -13.884 39.020 49.212 1.00 37.28 116 SER A O 1
ATOM 940 N N . LEU A 1 117 ? -15.542 37.620 49.774 1.00 34.50 117 LEU A N 1
ATOM 941 C CA . LEU A 1 117 ? -16.391 37.871 48.592 1.00 34.50 117 LEU A CA 1
ATOM 942 C C . LEU A 1 117 ? -17.653 38.696 48.899 1.00 34.50 117 LEU A C 1
ATOM 944 O O . LEU A 1 117 ? -18.568 38.767 48.081 1.00 34.50 117 LEU A O 1
ATOM 948 N N . ALA A 1 118 ? -17.722 39.340 50.065 1.00 34.53 118 ALA A N 1
ATOM 949 C CA . ALA A 1 118 ? -18.715 40.382 50.289 1.00 34.53 118 ALA A CA 1
ATOM 950 C C . ALA A 1 118 ? -18.192 41.698 49.692 1.00 34.53 118 ALA A C 1
ATOM 952 O O . ALA A 1 118 ? -17.268 42.293 50.244 1.00 34.53 118 ALA A O 1
ATOM 953 N N . ASN A 1 119 ? -18.849 42.134 48.611 1.00 37.66 119 ASN A N 1
ATOM 954 C CA . ASN A 1 119 ? -18.687 43.385 47.854 1.00 37.66 119 ASN A CA 1
ATOM 955 C C . ASN A 1 119 ? -17.745 43.282 46.642 1.00 37.66 119 ASN A C 1
ATOM 957 O O . ASN A 1 119 ? -16.535 43.276 46.823 1.00 37.66 119 ASN A O 1
ATOM 961 N N . PHE A 1 120 ? -18.303 43.245 45.423 1.00 29.38 120 PHE A N 1
ATOM 962 C CA . PHE A 1 120 ? -18.065 44.219 44.336 1.00 29.38 120 PHE A CA 1
ATOM 963 C C . PHE A 1 120 ? -18.881 43.861 43.064 1.00 29.38 120 PHE A C 1
ATOM 965 O O . PHE A 1 120 ? -19.238 42.702 42.866 1.00 29.38 120 PHE A O 1
ATOM 972 N N . ASP A 1 121 ? -19.217 44.892 42.276 1.00 32.53 121 ASP A N 1
ATOM 973 C CA . ASP A 1 121 ? -20.230 44.965 41.199 1.00 32.53 121 ASP A CA 1
ATOM 974 C C . ASP A 1 121 ? -19.852 44.348 39.826 1.00 32.53 121 ASP A C 1
ATOM 976 O O . ASP A 1 121 ? -18.686 44.126 39.509 1.00 32.53 121 ASP A O 1
ATOM 980 N N . GLU A 1 122 ? -20.888 44.151 38.992 1.00 39.97 122 GLU A N 1
ATOM 981 C CA . GLU A 1 122 ? -20.994 43.504 37.658 1.00 39.97 122 GLU A CA 1
ATOM 982 C C . GLU A 1 122 ? -20.154 44.093 36.483 1.00 39.97 122 GLU A C 1
ATOM 984 O O . GLU A 1 122 ? -20.554 44.004 35.323 1.00 39.97 122 GLU A O 1
ATOM 989 N N . GLY A 1 123 ? -18.977 44.677 36.724 1.00 40.56 123 GLY A N 1
ATOM 990 C CA . GLY A 1 123 ? -18.197 45.380 35.686 1.00 40.56 123 GLY A CA 1
ATOM 991 C C . GLY A 1 123 ? -17.019 44.641 35.028 1.00 40.56 123 GLY A C 1
ATOM 992 O O . GLY A 1 123 ? -16.664 44.988 33.907 1.00 40.56 123 GLY A O 1
ATOM 993 N N . ASP A 1 124 ? -16.415 43.635 35.669 1.00 42.12 124 ASP A N 1
ATOM 994 C CA . ASP A 1 124 ? -15.062 43.147 35.311 1.00 42.12 124 ASP A CA 1
ATOM 995 C C . ASP A 1 124 ? -15.021 41.669 34.871 1.00 42.12 124 ASP A C 1
ATOM 997 O O . ASP A 1 124 ? -14.247 40.854 35.378 1.00 42.12 124 ASP A O 1
ATOM 1001 N N . LEU A 1 125 ? -15.868 41.291 33.912 1.00 40.31 125 LEU A N 1
ATOM 1002 C CA . LEU A 1 125 ? -15.908 39.921 33.369 1.00 40.31 125 LEU A CA 1
ATOM 1003 C C . LEU A 1 125 ? -14.915 39.648 32.221 1.00 40.31 125 LEU A C 1
ATOM 1005 O O . LEU A 1 125 ? -14.724 38.485 31.878 1.00 40.31 125 LEU A O 1
ATOM 1009 N N . ASP A 1 126 ? -14.224 40.666 31.698 1.00 38.75 126 ASP A N 1
ATOM 1010 C CA . ASP A 1 126 ? -13.268 40.517 30.580 1.00 38.75 126 ASP A CA 1
ATOM 1011 C C . ASP A 1 126 ? -11.785 40.475 31.009 1.00 38.75 126 ASP A C 1
ATOM 1013 O O . ASP A 1 126 ? -10.904 40.277 30.178 1.00 38.75 126 ASP A O 1
ATOM 1017 N N . PHE A 1 127 ? -11.481 40.586 32.308 1.00 36.44 127 PHE A N 1
ATOM 1018 C CA . PHE A 1 127 ? -10.115 40.421 32.840 1.00 36.44 127 PHE A CA 1
ATOM 1019 C C . PHE A 1 127 ? -9.798 38.963 33.250 1.00 36.44 127 PHE A C 1
ATOM 1021 O O . PHE A 1 127 ? -8.649 38.598 33.477 1.00 36.44 127 PHE A O 1
ATOM 1028 N N . TRP A 1 128 ? -10.813 38.091 33.302 1.00 38.41 128 TRP A N 1
ATOM 1029 C CA . TRP A 1 128 ? -10.717 36.712 33.808 1.00 38.41 128 TRP A CA 1
ATOM 1030 C C . TRP A 1 128 ? -10.392 35.642 32.753 1.00 38.41 128 TRP A C 1
ATOM 1032 O O . TRP A 1 128 ? -10.525 34.450 33.037 1.00 38.41 128 TRP A O 1
ATOM 1042 N N . GLN A 1 129 ? -9.956 36.033 31.552 1.00 33.94 129 GLN A N 1
ATOM 1043 C CA . GLN A 1 129 ? -9.494 35.075 30.538 1.00 33.94 129 GLN A CA 1
ATOM 1044 C C . GLN A 1 129 ? -7.973 34.974 30.396 1.00 33.94 129 GLN A C 1
ATOM 1046 O O . GLN A 1 129 ? -7.518 33.898 30.035 1.00 33.94 129 GLN A O 1
ATOM 1051 N N . ASP A 1 130 ? -7.191 35.979 30.798 1.00 35.31 130 ASP A N 1
ATOM 1052 C CA . ASP A 1 130 ? -5.723 35.914 30.656 1.00 35.31 130 ASP A CA 1
ATOM 1053 C C . ASP A 1 130 ? -4.996 35.398 31.911 1.00 35.31 130 ASP A C 1
ATOM 1055 O O . ASP A 1 130 ? -3.860 34.947 31.824 1.00 35.31 130 ASP A O 1
ATOM 1059 N N . GLN A 1 131 ? -5.637 35.399 33.088 1.00 32.22 131 GLN A N 1
ATOM 1060 C CA . GLN A 1 131 ? -4.963 35.035 34.347 1.00 32.22 131 GLN A CA 1
ATOM 1061 C C . GLN A 1 131 ? -5.237 33.599 34.829 1.00 32.22 131 GLN A C 1
ATOM 1063 O O . GLN A 1 131 ? -4.609 33.131 35.772 1.00 32.22 131 GLN A O 1
ATOM 1068 N N . VAL A 1 132 ? -6.147 32.875 34.169 1.00 37.97 132 VAL A N 1
ATOM 1069 C CA . VAL A 1 132 ? -6.403 31.442 34.429 1.00 37.97 132 VAL A CA 1
ATOM 1070 C C . VAL A 1 132 ? -5.497 30.549 33.569 1.00 37.97 132 VAL A C 1
ATOM 1072 O O . VAL A 1 132 ? -5.275 29.387 33.905 1.00 37.97 132 VAL A O 1
ATOM 1075 N N . GLU A 1 133 ? -4.947 31.089 32.479 1.00 33.16 133 GLU A N 1
ATOM 1076 C CA . GLU A 1 133 ? -4.066 30.356 31.564 1.00 33.16 133 GLU A CA 1
ATOM 1077 C C . GLU A 1 133 ? -2.618 30.280 32.099 1.00 33.16 133 GLU A C 1
ATOM 1079 O O . GLU A 1 133 ? -1.960 29.259 31.919 1.00 33.16 133 GLU A O 1
ATOM 1084 N N . ASP A 1 134 ? -2.182 31.269 32.891 1.00 31.44 134 ASP A N 1
ATOM 1085 C CA . ASP A 1 134 ? -0.831 31.340 33.483 1.00 31.44 134 ASP A CA 1
ATOM 1086 C C . ASP A 1 134 ? -0.674 30.455 34.749 1.00 31.44 134 ASP A C 1
ATOM 1088 O O . ASP A 1 134 ? 0.367 29.834 34.976 1.00 31.44 134 ASP A O 1
ATOM 1092 N N . ASP A 1 135 ? -1.742 30.293 35.543 1.00 33.91 135 ASP A N 1
ATOM 1093 C CA . ASP A 1 135 ? -1.753 29.413 36.730 1.00 33.91 135 ASP A CA 1
ATOM 1094 C C . ASP A 1 135 ? -1.825 27.912 36.363 1.00 33.91 135 ASP A C 1
ATOM 1096 O O . ASP A 1 135 ? -1.482 27.047 37.176 1.00 33.91 135 ASP A O 1
ATOM 1100 N N . LEU A 1 136 ? -2.246 27.581 35.133 1.00 36.03 136 LEU A N 1
ATOM 1101 C CA . LEU A 1 136 ? -2.247 26.209 34.609 1.00 36.03 136 LEU A CA 1
ATOM 1102 C C . LEU A 1 136 ? -0.884 25.786 34.033 1.00 36.03 136 LEU A C 1
ATOM 1104 O O . LEU A 1 136 ? -0.611 24.585 33.989 1.00 36.03 136 LEU A O 1
ATOM 1108 N N . GLU A 1 137 ? -0.013 26.731 33.662 1.00 33.59 137 GLU A N 1
ATOM 1109 C CA . GLU A 1 137 ? 1.349 26.444 33.181 1.00 33.59 137 GLU A CA 1
ATOM 1110 C C . GLU A 1 137 ? 2.389 26.329 34.312 1.00 33.59 137 GLU A C 1
ATOM 1112 O O . GLU A 1 137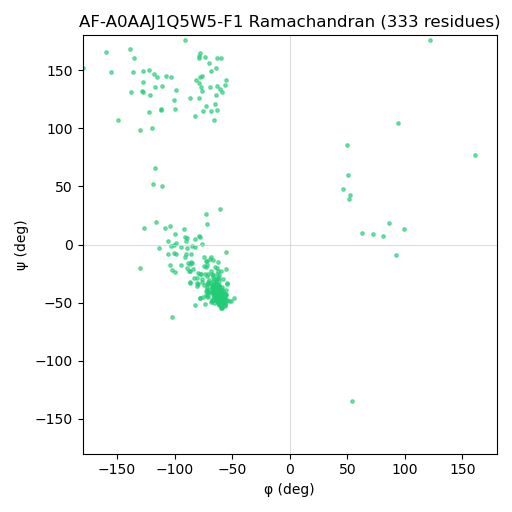 ? 3.384 25.620 34.164 1.00 33.59 137 GLU A O 1
ATOM 1117 N N . GLN A 1 138 ? 2.149 26.922 35.487 1.00 30.84 138 GLN A N 1
ATOM 1118 C CA . GLN A 1 138 ? 3.082 26.830 36.627 1.00 30.84 138 GLN A CA 1
ATOM 1119 C C . GLN A 1 138 ? 2.904 25.573 37.503 1.00 30.84 138 GLN A C 1
ATOM 1121 O O . GLN A 1 138 ? 3.680 25.348 38.431 1.00 30.84 138 GLN A O 1
ATOM 1126 N N . ALA A 1 139 ? 1.931 24.707 37.197 1.00 34.75 139 ALA A N 1
ATOM 1127 C CA . ALA A 1 139 ? 1.696 23.452 37.921 1.00 34.75 139 ALA A CA 1
ATOM 1128 C C . ALA A 1 139 ? 2.446 22.229 37.342 1.00 34.75 139 ALA A C 1
ATOM 1130 O O . ALA A 1 139 ? 2.226 21.108 37.805 1.00 34.75 139 ALA A O 1
ATOM 1131 N N . THR A 1 140 ? 3.323 22.411 36.347 1.00 35.06 140 THR A N 1
ATOM 1132 C CA . THR A 1 140 ? 4.049 21.307 35.686 1.00 35.06 140 THR A CA 1
ATOM 1133 C C . THR A 1 140 ? 5.566 21.327 35.861 1.00 35.06 140 THR A C 1
ATOM 1135 O O . THR A 1 140 ? 6.255 20.657 35.096 1.00 35.06 140 THR A O 1
ATOM 1138 N N . ASP A 1 141 ? 6.109 22.035 36.854 1.00 32.19 141 ASP A N 1
ATOM 1139 C CA . ASP A 1 141 ? 7.548 21.973 37.135 1.00 32.19 141 ASP A CA 1
ATOM 1140 C C . ASP A 1 141 ? 7.824 21.459 38.554 1.00 32.19 141 ASP A C 1
ATOM 1142 O O . ASP A 1 141 ? 7.676 22.163 39.552 1.00 32.19 141 ASP A O 1
ATOM 1146 N N . GLY A 1 142 ? 8.172 20.173 38.644 1.00 31.77 142 GLY A N 1
ATOM 1147 C CA . GLY A 1 142 ? 8.478 19.518 39.913 1.00 31.77 142 GLY A CA 1
ATOM 1148 C C . GLY A 1 142 ? 8.403 17.994 39.869 1.00 31.77 142 GLY A C 1
ATOM 1149 O O . GLY A 1 142 ? 7.453 17.415 40.373 1.00 31.77 142 GLY A O 1
ATOM 1150 N N . GLN A 1 143 ? 9.438 17.364 39.301 1.00 33.62 143 GLN A N 1
ATOM 1151 C CA . GLN A 1 143 ? 9.857 15.973 39.552 1.00 33.62 143 GLN A CA 1
ATOM 1152 C C . GLN A 1 143 ? 8.759 14.887 39.470 1.00 33.62 143 GLN A C 1
ATOM 1154 O O . GLN A 1 143 ? 8.254 14.420 40.485 1.00 33.62 143 GLN A O 1
ATOM 1159 N N . LEU A 1 144 ? 8.489 14.389 38.258 1.00 35.03 144 LEU A N 1
ATOM 1160 C CA . LEU A 1 144 ? 7.886 13.066 38.054 1.00 35.03 144 LEU A CA 1
ATOM 1161 C C . LEU A 1 144 ? 8.977 12.058 37.675 1.00 35.03 144 LEU A C 1
ATOM 1163 O O . LEU A 1 144 ? 9.766 12.268 36.751 1.00 35.03 144 LEU A O 1
ATOM 1167 N N . GLU A 1 145 ? 9.044 10.992 38.465 1.00 33.22 145 GLU A N 1
ATOM 1168 C CA . GLU A 1 145 ? 9.987 9.885 38.380 1.00 33.22 145 GLU A CA 1
ATOM 1169 C C . GLU A 1 145 ? 9.964 9.195 37.008 1.00 33.22 145 GLU A C 1
ATOM 1171 O O . GLU A 1 145 ? 8.925 8.863 36.447 1.00 33.22 145 GLU A O 1
ATOM 1176 N N . VAL A 1 146 ? 11.153 8.880 36.492 1.00 36.22 146 VAL A N 1
ATOM 1177 C CA . VAL A 1 146 ? 11.402 8.215 35.197 1.00 36.22 146 VAL A CA 1
ATOM 1178 C C . VAL A 1 146 ? 11.032 6.707 35.228 1.00 36.22 146 VAL A C 1
ATOM 1180 O O . VAL A 1 146 ? 11.594 5.897 34.495 1.00 36.22 146 VAL A O 1
ATOM 1183 N N . GLN A 1 147 ? 10.098 6.288 36.089 1.00 34.19 147 GLN A N 1
ATOM 1184 C CA . GLN A 1 147 ? 9.632 4.894 36.203 1.00 34.19 147 GLN A CA 1
ATOM 1185 C C . GLN A 1 147 ? 8.247 4.643 35.572 1.00 34.19 147 GLN A C 1
ATOM 1187 O O . GLN A 1 147 ? 7.960 3.496 35.229 1.00 34.19 147 GLN A O 1
ATOM 1192 N N . ASP A 1 148 ? 7.448 5.685 35.309 1.00 48.34 148 ASP A N 1
ATOM 1193 C CA . ASP A 1 148 ? 6.050 5.558 34.847 1.00 48.34 148 ASP A CA 1
ATOM 1194 C C . ASP A 1 148 ? 5.856 5.397 33.325 1.00 48.34 148 ASP A C 1
ATOM 1196 O O . ASP A 1 148 ? 4.799 4.963 32.871 1.00 48.34 148 ASP A O 1
ATOM 1200 N N . ASP A 1 149 ? 6.868 5.683 32.503 1.00 50.94 149 ASP A N 1
ATOM 1201 C CA . ASP A 1 149 ? 6.703 5.720 31.035 1.00 50.94 149 ASP A CA 1
ATOM 1202 C C . ASP A 1 149 ? 6.507 4.314 30.415 1.00 50.94 149 ASP A C 1
ATOM 1204 O O . ASP A 1 149 ? 5.728 4.109 29.484 1.00 50.94 149 ASP A O 1
ATOM 1208 N N . LYS A 1 150 ? 7.152 3.282 30.984 1.00 54.28 150 LYS A N 1
ATOM 1209 C CA . LYS A 1 150 ? 7.057 1.900 30.468 1.00 54.28 150 LYS A CA 1
ATOM 1210 C C . LYS A 1 150 ? 5.748 1.194 30.820 1.00 54.28 150 LYS A C 1
ATOM 1212 O O . LYS A 1 150 ? 5.306 0.339 30.052 1.00 54.28 150 LYS A O 1
ATOM 1217 N N . SER A 1 151 ? 5.155 1.498 31.974 1.00 66.81 151 SER A N 1
ATOM 1218 C CA . SER A 1 151 ? 3.890 0.885 32.400 1.00 66.81 151 SER A CA 1
ATOM 1219 C C . SER A 1 151 ? 2.725 1.410 31.556 1.00 66.81 151 SER A C 1
ATOM 1221 O O . SER A 1 151 ? 1.848 0.640 31.157 1.00 66.81 151 SER A O 1
ATOM 1223 N N . LEU A 1 152 ? 2.777 2.697 31.202 1.00 71.06 152 LEU A N 1
ATOM 1224 C CA . LEU A 1 152 ? 1.785 3.359 30.369 1.00 71.06 152 LEU A CA 1
ATOM 1225 C C . LEU A 1 152 ? 1.773 2.818 28.936 1.00 71.06 152 LEU A C 1
ATOM 1227 O O . LEU A 1 152 ? 0.714 2.473 28.410 1.00 71.06 152 LEU A O 1
ATOM 1231 N N . ASP A 1 153 ? 2.947 2.684 28.318 1.00 74.31 153 ASP A N 1
ATOM 1232 C CA . ASP A 1 153 ? 3.066 2.138 26.964 1.00 74.31 153 ASP A CA 1
ATOM 1233 C C . ASP A 1 153 ? 2.563 0.689 26.882 1.00 74.31 153 ASP A C 1
ATOM 1235 O O . ASP A 1 153 ? 1.883 0.313 25.923 1.00 74.31 153 ASP A O 1
ATOM 1239 N N . GLN A 1 154 ? 2.807 -0.114 27.922 1.00 80.12 154 GLN A N 1
ATOM 1240 C CA . GLN A 1 154 ? 2.291 -1.480 27.991 1.00 80.12 154 GLN A CA 1
ATOM 1241 C C . GLN A 1 154 ? 0.757 -1.515 28.104 1.00 80.12 154 GLN A C 1
ATOM 1243 O O . GLN A 1 154 ? 0.115 -2.342 27.451 1.00 80.12 154 GLN A O 1
ATOM 1248 N N . ALA A 1 155 ? 0.155 -0.615 28.890 1.00 81.44 155 ALA A N 1
ATOM 1249 C CA . ALA A 1 155 ? -1.300 -0.490 28.989 1.00 81.44 155 ALA A CA 1
ATOM 1250 C C . ALA A 1 155 ? -1.923 -0.023 27.662 1.00 81.44 155 ALA A C 1
ATOM 1252 O O . ALA A 1 155 ? -2.920 -0.589 27.206 1.00 81.44 155 ALA A O 1
ATOM 1253 N N . HIS A 1 156 ? -1.301 0.951 26.991 1.00 86.88 156 HIS A N 1
ATOM 1254 C CA . HIS A 1 156 ? -1.728 1.422 25.674 1.00 86.88 156 HIS A CA 1
ATOM 1255 C C . HIS A 1 156 ? -1.747 0.300 24.636 1.00 86.88 156 HIS A C 1
ATOM 1257 O O . HIS A 1 156 ? -2.737 0.145 23.916 1.00 86.88 156 HIS A O 1
ATOM 1263 N N . ASP A 1 157 ? -0.684 -0.503 24.572 1.00 88.00 157 ASP A N 1
ATOM 1264 C CA . ASP A 1 157 ? -0.620 -1.633 23.650 1.00 88.00 157 ASP A CA 1
ATOM 1265 C C . ASP A 1 157 ? -1.723 -2.660 23.955 1.00 88.00 157 ASP A C 1
ATOM 1267 O O . ASP A 1 157 ? -2.400 -3.116 23.030 1.00 88.00 157 ASP A O 1
ATOM 1271 N N . GLN A 1 158 ? -1.996 -2.964 25.231 1.00 89.12 158 GLN A N 1
ATOM 1272 C CA . GLN A 1 158 ? -3.105 -3.850 25.612 1.00 89.12 158 GLN A CA 1
ATOM 1273 C C . GLN A 1 158 ? -4.466 -3.319 25.148 1.00 89.12 158 GLN A C 1
ATOM 1275 O O . GLN A 1 158 ? -5.286 -4.082 24.631 1.00 89.12 158 GLN A O 1
ATOM 1280 N N . TRP A 1 159 ? -4.721 -2.017 25.293 1.00 91.25 159 TRP A N 1
ATOM 1281 C CA . TRP A 1 159 ? -5.991 -1.430 24.865 1.00 91.25 159 TRP A CA 1
ATOM 1282 C C . TRP A 1 159 ? -6.162 -1.462 23.347 1.00 91.25 159 TRP A C 1
ATOM 1284 O O . TRP A 1 159 ? -7.255 -1.734 22.844 1.00 91.25 159 TRP A O 1
ATOM 1294 N N . ILE A 1 160 ? -5.077 -1.212 22.611 1.00 93.31 160 ILE A N 1
ATOM 1295 C CA . ILE A 1 160 ? -5.060 -1.303 21.150 1.00 93.31 160 ILE A CA 1
ATOM 1296 C C . ILE A 1 160 ? -5.331 -2.741 20.711 1.00 93.31 160 ILE A C 1
ATOM 1298 O O . ILE A 1 160 ? -6.153 -2.948 19.820 1.00 93.31 160 ILE A O 1
ATOM 1302 N N . HIS A 1 161 ? -4.687 -3.725 21.342 1.00 94.31 161 HIS A N 1
ATOM 1303 C CA . HIS A 1 161 ? -4.910 -5.137 21.038 1.00 94.31 161 HIS A CA 1
ATOM 1304 C C . HIS A 1 161 ? -6.366 -5.548 21.276 1.00 94.31 161 HIS A C 1
ATOM 1306 O O . HIS A 1 161 ? -6.980 -6.099 20.368 1.00 94.31 161 HIS A O 1
ATOM 1312 N N . ALA A 1 162 ? -6.967 -5.163 22.405 1.00 92.50 162 ALA A N 1
ATOM 1313 C CA . ALA A 1 162 ? -8.379 -5.443 22.673 1.00 92.50 162 ALA A CA 1
ATOM 1314 C C . ALA A 1 162 ? -9.320 -4.843 21.606 1.00 92.50 162 ALA A C 1
ATOM 1316 O O . ALA A 1 162 ? -10.271 -5.491 21.162 1.00 92.50 162 ALA A O 1
ATOM 1317 N N . ALA A 1 163 ? -9.045 -3.615 21.151 1.00 94.31 163 ALA A N 1
ATOM 1318 C CA . ALA A 1 163 ? -9.818 -2.988 20.081 1.00 94.31 163 ALA A CA 1
ATOM 1319 C C . ALA A 1 163 ? -9.646 -3.720 18.736 1.00 94.31 163 ALA A C 1
ATOM 1321 O O . ALA A 1 163 ? -10.633 -3.939 18.029 1.00 94.31 163 ALA A O 1
ATOM 1322 N N . LEU A 1 164 ? -8.419 -4.120 18.385 1.00 96.12 164 LEU A N 1
ATOM 1323 C CA . LEU A 1 164 ? -8.127 -4.889 17.169 1.00 96.12 164 LEU A CA 1
ATOM 1324 C C . LEU A 1 164 ? -8.809 -6.260 17.185 1.00 96.12 164 LEU A C 1
ATOM 1326 O O . LEU A 1 164 ? -9.426 -6.636 16.187 1.00 96.12 164 LEU A O 1
ATOM 1330 N N . ASP A 1 165 ? -8.752 -6.970 18.310 1.00 96.12 165 ASP A N 1
ATOM 1331 C CA . ASP A 1 165 ? -9.367 -8.287 18.475 1.00 96.12 165 ASP A CA 1
ATOM 1332 C C . ASP A 1 165 ? -10.882 -8.200 18.312 1.00 96.12 165 ASP A C 1
ATOM 1334 O O . ASP A 1 165 ? -11.478 -8.998 17.588 1.00 96.12 165 ASP A O 1
ATOM 1338 N N . ARG A 1 166 ? -11.514 -7.172 18.890 1.00 96.00 166 ARG A N 1
ATOM 1339 C CA . ARG A 1 166 ? -12.952 -6.938 18.724 1.00 96.00 166 ARG A CA 1
ATOM 1340 C C . ARG A 1 166 ? -13.324 -6.626 17.274 1.00 96.00 166 ARG A C 1
ATOM 1342 O O . ARG A 1 166 ? -14.281 -7.197 16.756 1.00 96.00 166 ARG A O 1
ATOM 1349 N N . LEU A 1 167 ? -12.581 -5.742 16.603 1.00 96.06 167 LEU A N 1
ATOM 1350 C CA . LEU A 1 167 ? -12.829 -5.403 15.192 1.00 96.06 167 LEU A CA 1
ATOM 1351 C C . LEU A 1 167 ? -12.649 -6.620 14.273 1.00 96.06 167 LEU A C 1
ATOM 1353 O O . LEU A 1 167 ? -13.418 -6.800 13.328 1.00 96.06 167 LEU A O 1
ATOM 1357 N N . THR A 1 168 ? -11.657 -7.460 14.564 1.00 96.25 168 THR A N 1
ATOM 1358 C CA . THR A 1 168 ? -11.364 -8.684 13.807 1.00 96.25 168 THR A CA 1
ATOM 1359 C C . THR A 1 168 ? -12.406 -9.767 14.078 1.00 96.25 168 THR A C 1
ATOM 1361 O O . THR A 1 168 ? -12.902 -10.385 13.140 1.00 96.25 168 THR A O 1
ATOM 1364 N N . GLY A 1 169 ? -12.808 -9.956 15.338 1.00 95.81 169 GLY A N 1
ATOM 1365 C CA . GLY A 1 169 ? -13.829 -10.926 15.742 1.00 95.81 169 GLY A CA 1
ATOM 1366 C C . GLY A 1 169 ? -15.210 -10.638 15.148 1.00 95.81 169 GLY A C 1
ATOM 1367 O O . GLY A 1 169 ? -15.960 -11.565 14.861 1.00 95.81 169 GLY A O 1
ATOM 1368 N N . LEU A 1 170 ? -15.522 -9.364 14.884 1.00 94.88 170 LEU A N 1
ATOM 1369 C CA . LEU A 1 170 ? -16.727 -8.948 14.154 1.00 94.88 170 LEU A CA 1
ATOM 1370 C C . LEU A 1 170 ? -16.580 -9.031 12.622 1.00 94.88 170 LEU A C 1
ATOM 1372 O O . LEU A 1 170 ? -17.518 -8.705 11.898 1.00 94.88 170 LEU A O 1
ATOM 1376 N N . GLY A 1 171 ? -15.408 -9.418 12.109 1.00 93.88 171 GLY A N 1
ATOM 1377 C CA . GLY A 1 171 ? -15.116 -9.496 10.675 1.00 93.88 171 GLY A CA 1
ATOM 1378 C C . GLY A 1 171 ? -14.968 -8.139 9.977 1.00 93.88 171 GLY A C 1
ATOM 1379 O O . GLY A 1 171 ? -14.881 -8.093 8.751 1.00 93.88 171 GLY A O 1
ATOM 1380 N N . LEU A 1 172 ? -14.926 -7.034 10.729 1.00 94.31 172 LEU A N 1
ATOM 1381 C CA . LEU A 1 172 ? -14.805 -5.675 10.186 1.00 94.31 172 LEU A CA 1
ATOM 1382 C C . LEU A 1 172 ? -13.376 -5.362 9.728 1.00 94.31 172 LEU A C 1
ATOM 1384 O O . LEU A 1 172 ? -13.170 -4.575 8.803 1.00 94.31 172 LEU A O 1
ATOM 1388 N N . LEU A 1 173 ? -12.390 -5.980 10.380 1.00 95.81 173 LEU A N 1
ATOM 1389 C CA . LEU A 1 173 ? -10.977 -5.899 10.032 1.00 95.81 173 LEU A CA 1
ATOM 1390 C C . LEU A 1 173 ? -10.512 -7.267 9.529 1.00 95.81 173 LEU A C 1
ATOM 1392 O O . LEU A 1 173 ? -10.556 -8.252 10.260 1.00 95.81 173 LEU A O 1
ATOM 1396 N N . ASN A 1 174 ? -10.105 -7.337 8.261 1.00 97.12 174 ASN A N 1
ATOM 1397 C CA . ASN A 1 174 ? -9.743 -8.597 7.620 1.00 97.12 174 ASN A CA 1
ATOM 1398 C C . ASN A 1 174 ? -8.654 -8.380 6.558 1.00 97.12 174 ASN A C 1
ATOM 1400 O O . ASN A 1 174 ? -8.918 -7.860 5.469 1.00 97.12 174 ASN A O 1
ATOM 1404 N N . ASP A 1 175 ? -7.432 -8.816 6.868 1.00 97.81 175 ASP A N 1
ATOM 1405 C CA . ASP A 1 175 ? -6.273 -8.634 5.988 1.00 97.81 175 ASP A CA 1
ATOM 1406 C C . ASP A 1 175 ? -6.367 -9.430 4.681 1.00 97.81 175 ASP A C 1
ATOM 1408 O O . ASP A 1 175 ? -5.835 -8.986 3.665 1.00 97.81 175 ASP A O 1
ATOM 1412 N N . HIS A 1 176 ? -7.073 -10.563 4.667 1.00 97.31 176 HIS A N 1
ATOM 1413 C CA . HIS A 1 176 ? -7.288 -11.348 3.449 1.00 97.31 176 HIS A CA 1
ATOM 1414 C C . HIS A 1 176 ? -8.185 -10.606 2.458 1.00 97.31 176 HIS A C 1
ATOM 1416 O O . HIS A 1 176 ? -7.822 -10.388 1.300 1.00 97.31 176 HIS A O 1
ATOM 1422 N N . THR A 1 177 ? -9.324 -10.111 2.942 1.00 97.12 177 THR A N 1
ATOM 1423 C CA . THR A 1 177 ? -10.248 -9.288 2.148 1.00 97.12 177 THR A CA 1
ATOM 1424 C C . THR A 1 177 ? -9.556 -8.017 1.657 1.00 97.12 177 THR A C 1
ATOM 1426 O O . THR A 1 177 ? -9.686 -7.637 0.490 1.00 97.12 177 THR A O 1
ATOM 1429 N N . TYR A 1 178 ? -8.764 -7.385 2.528 1.00 98.06 178 TYR A N 1
ATOM 1430 C CA . TYR A 1 178 ? -7.947 -6.232 2.173 1.00 98.06 178 TYR A CA 1
ATOM 1431 C C . TYR A 1 178 ? -6.946 -6.551 1.055 1.00 98.06 178 TYR A C 1
ATOM 1433 O O . TYR A 1 178 ? -6.871 -5.808 0.074 1.00 98.06 178 TYR A O 1
ATOM 1441 N N . ALA A 1 179 ? -6.195 -7.649 1.173 1.00 98.25 179 ALA A N 1
ATOM 1442 C CA . ALA A 1 179 ? -5.175 -8.044 0.207 1.00 98.25 179 ALA A CA 1
ATOM 1443 C C . ALA A 1 179 ? -5.765 -8.307 -1.183 1.00 98.25 179 ALA A C 1
ATOM 1445 O O . ALA A 1 179 ? -5.242 -7.789 -2.173 1.00 98.25 179 ALA A O 1
ATOM 1446 N N . LEU A 1 180 ? -6.890 -9.023 -1.259 1.00 97.38 180 LEU A N 1
ATOM 1447 C CA . LEU A 1 180 ? -7.600 -9.281 -2.514 1.00 97.38 180 LEU A CA 1
ATOM 1448 C C . LEU A 1 180 ? -8.113 -7.996 -3.171 1.00 97.38 180 LEU A C 1
ATOM 1450 O O . LEU A 1 180 ? -7.891 -7.765 -4.363 1.00 97.38 180 LEU A O 1
ATOM 1454 N N . ALA A 1 181 ? -8.769 -7.125 -2.400 1.00 96.81 181 ALA A N 1
ATOM 1455 C CA . ALA A 1 181 ? -9.260 -5.846 -2.908 1.00 96.81 181 ALA A CA 1
ATOM 1456 C C . ALA A 1 181 ? -8.106 -4.955 -3.400 1.00 96.81 181 ALA A C 1
ATOM 1458 O O . ALA A 1 181 ? -8.186 -4.335 -4.470 1.00 96.81 181 ALA A O 1
ATOM 1459 N N . TYR A 1 182 ? -7.004 -4.927 -2.647 1.00 97.50 182 TYR A N 1
ATOM 1460 C CA . TYR A 1 182 ? -5.800 -4.192 -3.010 1.00 97.50 182 TYR A CA 1
ATOM 1461 C C . TYR A 1 182 ? -5.188 -4.727 -4.305 1.00 97.50 182 TYR A C 1
ATOM 1463 O O . TYR A 1 182 ? -4.909 -3.942 -5.212 1.00 97.50 182 TYR A O 1
ATOM 1471 N N . LEU A 1 183 ? -5.034 -6.048 -4.427 1.00 97.56 183 LEU A N 1
ATOM 1472 C CA . LEU A 1 183 ? -4.518 -6.707 -5.623 1.00 97.56 183 LEU A CA 1
ATOM 1473 C C . LEU A 1 183 ? -5.337 -6.349 -6.858 1.00 97.56 183 LEU A C 1
ATOM 1475 O O . LEU A 1 183 ? -4.768 -5.862 -7.835 1.00 97.56 183 LEU A O 1
ATOM 1479 N N . ARG A 1 184 ? -6.664 -6.519 -6.798 1.00 95.00 184 ARG A N 1
ATOM 1480 C CA . ARG A 1 184 ? -7.568 -6.224 -7.923 1.00 95.00 184 ARG A CA 1
ATOM 1481 C C . ARG A 1 184 ? -7.432 -4.769 -8.365 1.00 95.00 184 ARG A C 1
ATOM 1483 O O . ARG A 1 184 ? -7.245 -4.494 -9.549 1.00 95.00 184 ARG A O 1
ATOM 1490 N N . THR A 1 185 ? -7.402 -3.848 -7.403 1.00 95.69 185 THR A N 1
ATOM 1491 C CA . THR A 1 185 ? -7.227 -2.414 -7.668 1.00 95.69 185 THR A CA 1
ATOM 1492 C C . THR A 1 185 ? -5.869 -2.112 -8.310 1.00 95.69 185 THR A C 1
ATOM 1494 O O . THR A 1 185 ? -5.793 -1.416 -9.323 1.00 95.69 185 THR A O 1
ATOM 1497 N N . GLN A 1 186 ? -4.772 -2.635 -7.751 1.00 96.06 186 GLN A N 1
ATOM 1498 C CA . GLN A 1 186 ? -3.426 -2.386 -8.276 1.00 96.06 186 GLN A CA 1
ATOM 1499 C C . GLN A 1 186 ? -3.205 -3.020 -9.655 1.00 96.06 186 GLN A C 1
ATOM 1501 O O . GLN A 1 186 ? -2.515 -2.427 -10.490 1.00 96.06 186 GLN A O 1
ATOM 1506 N N . ALA A 1 187 ? -3.795 -4.188 -9.906 1.00 95.38 187 ALA A N 1
ATOM 1507 C CA . ALA A 1 187 ? -3.739 -4.866 -11.193 1.00 95.38 187 ALA A CA 1
ATOM 1508 C C . ALA A 1 187 ? -4.511 -4.089 -12.270 1.00 95.38 187 ALA A C 1
ATOM 1510 O O . ALA A 1 187 ? -3.960 -3.816 -13.333 1.00 95.38 187 ALA A O 1
ATOM 1511 N N . GLN A 1 188 ? -5.748 -3.671 -11.995 1.00 93.25 188 GLN A N 1
ATOM 1512 C CA . GLN A 1 188 ? -6.607 -3.030 -12.998 1.00 93.25 188 GLN A CA 1
ATOM 1513 C C . GLN A 1 188 ? -6.245 -1.560 -13.247 1.00 93.25 188 GLN A C 1
ATOM 1515 O O . GLN A 1 188 ? -6.129 -1.119 -14.390 1.00 93.25 188 GLN A O 1
ATOM 1520 N N . VAL A 1 189 ? -6.028 -0.786 -12.180 1.00 92.38 189 VAL A N 1
ATOM 1521 C CA . VAL A 1 189 ? -5.799 0.662 -12.296 1.00 92.38 189 VAL A CA 1
ATOM 1522 C C . VAL A 1 189 ? -4.341 0.945 -12.649 1.00 92.38 189 VAL A C 1
ATOM 1524 O O . VAL A 1 189 ? -4.039 1.639 -13.624 1.00 92.38 189 VAL A O 1
ATOM 1527 N N . ASN A 1 190 ? -3.419 0.367 -11.876 1.00 92.31 190 ASN A N 1
ATOM 1528 C CA . ASN A 1 190 ? -1.996 0.703 -11.943 1.00 92.31 190 ASN A CA 1
ATOM 1529 C C . ASN A 1 190 ? -1.163 -0.274 -12.781 1.00 92.31 190 ASN A C 1
ATOM 1531 O O . ASN A 1 190 ? 0.009 0.021 -13.039 1.00 92.31 190 ASN A O 1
ATOM 1535 N N . ARG A 1 191 ? -1.747 -1.401 -13.218 1.00 95.44 191 ARG A N 1
ATOM 1536 C CA . ARG A 1 191 ? -1.074 -2.448 -14.011 1.00 95.44 191 ARG A CA 1
ATOM 1537 C C . ARG A 1 191 ? 0.221 -2.905 -13.346 1.00 95.44 191 ARG A C 1
ATOM 1539 O O . ARG A 1 191 ? 1.275 -2.983 -13.977 1.00 95.44 191 ARG A O 1
ATOM 1546 N N . LYS A 1 192 ? 0.166 -3.076 -12.023 1.00 96.00 192 LYS A N 1
ATOM 1547 C CA . LYS A 1 192 ? 1.297 -3.585 -11.249 1.00 96.00 192 LYS A CA 1
ATOM 1548 C C . LYS A 1 192 ? 1.335 -5.102 -11.343 1.00 96.00 192 LYS A C 1
ATOM 1550 O O . LYS A 1 192 ? 0.300 -5.771 -11.305 1.00 96.00 192 LYS A O 1
ATOM 1555 N N . GLY A 1 193 ? 2.549 -5.622 -11.433 1.00 96.69 193 GLY A N 1
ATOM 1556 C CA . GLY A 1 193 ? 2.790 -7.049 -11.415 1.00 96.69 193 GLY A CA 1
ATOM 1557 C C . GLY A 1 193 ? 2.747 -7.634 -9.996 1.00 96.69 193 GLY A C 1
ATOM 1558 O O . GLY A 1 193 ? 2.893 -6.894 -9.010 1.00 96.69 193 GLY A O 1
ATOM 1559 N N . PRO A 1 194 ? 2.586 -8.963 -9.894 1.00 96.94 194 PRO A N 1
ATOM 1560 C CA . PRO A 1 194 ? 2.476 -9.704 -8.635 1.00 96.94 194 PRO A CA 1
ATOM 1561 C C . PRO A 1 194 ? 3.548 -9.362 -7.595 1.00 96.94 194 PRO A C 1
ATOM 1563 O O . PRO A 1 194 ? 3.223 -9.073 -6.447 1.00 96.94 194 PRO A O 1
ATOM 1566 N N . GLN A 1 195 ? 4.821 -9.287 -7.995 1.00 96.88 195 GLN A N 1
ATOM 1567 C CA . GLN A 1 195 ? 5.936 -9.055 -7.067 1.00 96.88 195 GLN A CA 1
ATOM 1568 C C . GLN A 1 195 ? 5.888 -7.661 -6.438 1.00 96.88 195 GLN A C 1
ATOM 1570 O O . GLN A 1 195 ? 6.212 -7.472 -5.263 1.00 96.88 195 GLN A O 1
ATOM 1575 N N . LYS A 1 196 ? 5.451 -6.658 -7.209 1.00 97.44 196 LYS A N 1
ATOM 1576 C CA . LYS A 1 196 ? 5.332 -5.290 -6.699 1.00 97.44 196 LYS A CA 1
ATOM 1577 C C . LYS A 1 196 ? 4.178 -5.174 -5.710 1.00 97.44 196 LYS A C 1
ATOM 1579 O O . LYS A 1 196 ? 4.331 -4.515 -4.685 1.00 97.44 196 LYS A O 1
ATOM 1584 N N . ILE A 1 197 ? 3.057 -5.828 -6.008 1.00 97.62 197 ILE A N 1
ATOM 1585 C CA . ILE A 1 197 ? 1.888 -5.879 -5.124 1.00 97.62 197 ILE A CA 1
ATOM 1586 C C . ILE A 1 197 ? 2.241 -6.611 -3.827 1.00 97.62 197 ILE A C 1
ATOM 1588 O O . ILE A 1 197 ? 1.984 -6.074 -2.754 1.00 97.62 197 ILE A O 1
ATOM 1592 N N . ALA A 1 198 ? 2.915 -7.761 -3.914 1.00 98.00 198 ALA A N 1
ATOM 1593 C CA . ALA A 1 198 ? 3.396 -8.516 -2.758 1.00 98.00 198 ALA A CA 1
ATOM 1594 C C . ALA A 1 198 ? 4.261 -7.649 -1.831 1.00 98.00 198 ALA A C 1
ATOM 1596 O O . ALA A 1 198 ? 4.041 -7.582 -0.622 1.00 98.00 198 ALA A O 1
ATOM 1597 N N . TYR A 1 199 ? 5.214 -6.914 -2.412 1.00 97.31 199 TYR A N 1
ATOM 1598 C CA . TYR A 1 199 ? 6.063 -5.985 -1.672 1.00 97.31 199 TYR A CA 1
ATOM 1599 C C . TYR A 1 199 ? 5.256 -4.882 -0.965 1.00 97.31 199 TYR A C 1
ATOM 1601 O O . TYR A 1 199 ? 5.520 -4.561 0.195 1.00 97.31 199 TYR A O 1
ATOM 1609 N N . GLU A 1 200 ? 4.272 -4.290 -1.644 1.00 97.38 200 GLU A N 1
ATOM 1610 C CA . GLU A 1 200 ? 3.433 -3.227 -1.079 1.00 97.38 200 GLU A CA 1
ATOM 1611 C C . GLU A 1 200 ? 2.520 -3.740 0.044 1.00 97.38 200 GLU A C 1
ATOM 1613 O O . GLU A 1 200 ? 2.431 -3.093 1.091 1.00 97.38 200 GLU A O 1
ATOM 1618 N N . LEU A 1 201 ? 1.919 -4.920 -0.126 1.00 98.00 201 LEU A N 1
ATOM 1619 C CA . LEU A 1 201 ? 1.122 -5.595 0.903 1.00 98.00 201 LEU A CA 1
ATOM 1620 C C . LEU A 1 201 ? 1.960 -5.924 2.142 1.00 98.00 201 LEU A C 1
ATOM 1622 O O . LEU A 1 201 ? 1.540 -5.648 3.265 1.00 98.00 201 LEU A O 1
ATOM 1626 N N . ARG A 1 202 ? 3.196 -6.399 1.950 1.00 97.81 202 ARG A N 1
ATOM 1627 C CA . ARG A 1 202 ? 4.130 -6.659 3.054 1.00 97.81 202 ARG A CA 1
ATOM 1628 C C . ARG A 1 202 ? 4.452 -5.392 3.842 1.00 97.81 202 ARG A C 1
ATOM 1630 O O . ARG A 1 202 ? 4.484 -5.407 5.070 1.00 97.81 202 ARG A O 1
ATOM 1637 N N . ARG A 1 203 ? 4.653 -4.257 3.161 1.00 96.62 203 ARG A N 1
ATOM 1638 C CA . ARG A 1 203 ? 4.857 -2.960 3.838 1.00 96.62 203 ARG A CA 1
ATOM 1639 C C . ARG A 1 203 ? 3.628 -2.514 4.627 1.00 96.62 203 ARG A C 1
ATOM 1641 O O . ARG A 1 203 ? 3.793 -1.889 5.678 1.00 96.62 203 ARG A O 1
ATOM 1648 N N . LYS A 1 204 ? 2.438 -2.874 4.145 1.00 96.44 204 LYS A N 1
ATOM 1649 C CA . LYS A 1 204 ? 1.143 -2.706 4.819 1.00 96.44 204 LYS A CA 1
ATOM 1650 C C . LYS A 1 204 ? 0.878 -3.759 5.901 1.00 96.44 204 LYS A C 1
ATOM 1652 O O . LYS A 1 204 ? -0.185 -3.748 6.490 1.00 96.44 204 LYS A O 1
ATOM 1657 N N . GLY A 1 205 ? 1.851 -4.615 6.221 1.00 96.56 205 GLY A N 1
ATOM 1658 C CA . GLY A 1 205 ? 1.778 -5.539 7.354 1.00 96.56 205 GLY A CA 1
ATOM 1659 C C . GLY A 1 205 ? 0.983 -6.815 7.103 1.00 96.56 205 GLY A C 1
ATOM 1660 O O . GLY A 1 205 ? 0.797 -7.583 8.037 1.00 96.56 205 GLY A O 1
ATOM 1661 N N . VAL A 1 206 ? 0.557 -7.069 5.864 1.00 97.81 206 VAL A N 1
ATOM 1662 C CA . VAL A 1 206 ? -0.114 -8.323 5.508 1.00 97.81 206 VAL A CA 1
ATOM 1663 C C . VAL A 1 206 ? 0.897 -9.472 5.567 1.00 97.81 206 VAL A C 1
ATOM 1665 O O . VAL A 1 206 ? 2.035 -9.340 5.102 1.00 97.81 206 VAL A O 1
ATOM 1668 N N . THR A 1 207 ? 0.496 -10.597 6.161 1.00 97.81 207 THR A N 1
ATOM 1669 C CA . THR A 1 207 ? 1.361 -11.769 6.344 1.00 97.81 207 THR A CA 1
ATOM 1670 C C . THR A 1 207 ? 1.654 -12.476 5.020 1.00 97.81 207 THR A C 1
ATOM 1672 O O . THR A 1 207 ? 0.894 -12.384 4.058 1.00 97.81 207 THR A O 1
ATOM 1675 N N . GLN A 1 208 ? 2.767 -13.215 4.966 1.00 97.31 208 GLN A N 1
ATOM 1676 C CA . GLN A 1 208 ? 3.184 -13.901 3.739 1.00 97.31 208 GLN A CA 1
ATOM 1677 C C . GLN A 1 208 ? 2.160 -14.942 3.259 1.00 97.31 208 GLN A C 1
ATOM 1679 O O . GLN A 1 208 ? 1.997 -15.078 2.052 1.00 97.31 208 GLN A O 1
ATOM 1684 N N . SER A 1 209 ? 1.471 -15.631 4.178 1.00 97.88 209 SER A N 1
ATOM 1685 C CA . SER A 1 209 ? 0.404 -16.586 3.840 1.00 97.88 209 SER A CA 1
ATOM 1686 C C . SER A 1 209 ? -0.716 -15.891 3.074 1.00 97.88 209 SER A C 1
ATOM 1688 O O . SER A 1 209 ? -0.977 -16.233 1.932 1.00 97.88 209 SER A O 1
ATOM 1690 N N . ILE A 1 210 ? -1.273 -14.819 3.646 1.00 98.19 210 ILE A N 1
ATOM 1691 C CA . ILE A 1 210 ? -2.375 -14.072 3.031 1.00 98.19 210 ILE A CA 1
ATOM 1692 C C . ILE A 1 210 ? -1.959 -13.469 1.685 1.00 98.19 210 ILE A C 1
ATOM 1694 O O . ILE A 1 210 ? -2.750 -13.416 0.747 1.00 98.19 210 ILE A O 1
ATOM 1698 N N . ILE A 1 211 ? -0.716 -12.989 1.580 1.00 98.31 211 ILE A N 1
ATOM 1699 C CA . ILE A 1 211 ? -0.184 -12.484 0.312 1.00 98.31 211 ILE A CA 1
ATOM 1700 C C . ILE A 1 211 ? -0.165 -13.599 -0.733 1.00 98.31 211 ILE A C 1
ATOM 1702 O O . ILE A 1 211 ? -0.560 -13.351 -1.867 1.00 98.31 211 ILE A O 1
ATOM 1706 N N . GLN A 1 212 ? 0.303 -14.792 -0.372 1.00 97.81 212 GLN A N 1
ATOM 1707 C CA . GLN A 1 212 ? 0.363 -15.926 -1.285 1.00 97.81 212 GLN A CA 1
ATOM 1708 C C . GLN A 1 212 ? -1.040 -16.319 -1.761 1.00 97.81 212 GLN A C 1
ATOM 1710 O O . GLN A 1 212 ? -1.267 -16.335 -2.969 1.00 97.81 212 GLN A O 1
ATOM 1715 N N . ASP A 1 213 ? -1.980 -16.487 -0.831 1.00 97.75 213 ASP A N 1
ATOM 1716 C CA . ASP A 1 213 ? -3.380 -16.815 -1.124 1.00 97.75 213 ASP A CA 1
ATOM 1717 C C . ASP A 1 213 ? -4.001 -15.774 -2.074 1.00 97.75 213 ASP A C 1
ATOM 1719 O O . ASP A 1 213 ? -4.588 -16.100 -3.106 1.00 97.75 213 ASP A O 1
ATOM 1723 N N . ALA A 1 214 ? -3.781 -14.484 -1.797 1.00 97.38 214 ALA A N 1
ATOM 1724 C CA . ALA A 1 214 ? -4.291 -13.415 -2.646 1.00 97.38 214 ALA A CA 1
ATOM 1725 C C . ALA A 1 214 ? -3.674 -13.426 -4.055 1.00 97.38 214 ALA A C 1
ATOM 1727 O O . ALA A 1 214 ? -4.359 -13.140 -5.037 1.00 97.38 214 ALA A O 1
ATOM 1728 N N . LEU A 1 215 ? -2.376 -13.724 -4.175 1.00 96.56 215 LEU A N 1
ATOM 1729 C CA . LEU A 1 215 ? -1.683 -13.775 -5.465 1.00 96.56 215 LEU A CA 1
ATOM 1730 C C . LEU A 1 215 ? -2.093 -14.982 -6.314 1.00 96.56 215 LEU A C 1
ATOM 1732 O O . LEU A 1 215 ? -2.007 -14.896 -7.539 1.00 96.56 215 LEU A O 1
ATOM 1736 N N . GLU A 1 216 ? -2.552 -16.070 -5.699 1.00 95.94 216 GLU A N 1
ATOM 1737 C CA . GLU A 1 216 ? -3.125 -17.219 -6.409 1.00 95.94 216 GLU A CA 1
ATOM 1738 C C . GLU A 1 216 ? -4.440 -16.855 -7.106 1.00 95.94 216 GLU A C 1
ATOM 1740 O O . GLU A 1 216 ? -4.704 -17.324 -8.212 1.00 95.94 216 GLU A O 1
ATOM 1745 N N . GLU A 1 217 ? -5.203 -15.916 -6.540 1.00 93.94 217 GLU A N 1
ATOM 1746 C CA . GLU A 1 217 ? -6.393 -15.343 -7.175 1.00 93.94 217 GLU A CA 1
ATOM 1747 C C . GLU A 1 217 ? -6.086 -14.314 -8.282 1.00 93.94 217 GLU A C 1
ATOM 1749 O O . GLU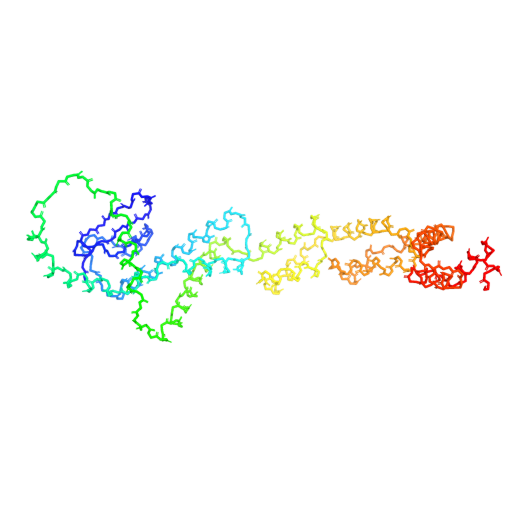 A 1 217 ? -7.017 -13.752 -8.868 1.00 93.94 217 GLU A O 1
ATOM 1754 N N . TYR A 1 218 ? -4.816 -14.018 -8.596 1.00 94.69 218 TYR A N 1
ATOM 1755 C CA . TYR A 1 218 ? -4.486 -13.041 -9.640 1.00 94.69 218 TYR A CA 1
ATOM 1756 C C . TYR A 1 218 ? -4.995 -13.528 -11.014 1.00 94.69 218 TYR A C 1
ATOM 1758 O O . TYR A 1 218 ? -4.459 -14.505 -11.555 1.00 94.69 218 TYR A O 1
ATOM 1766 N N . PRO A 1 219 ? -5.958 -12.824 -11.652 1.00 91.50 219 PRO A N 1
ATOM 1767 C CA . PRO A 1 219 ? -6.522 -13.273 -12.921 1.00 91.50 219 PRO A CA 1
ATOM 1768 C C . PRO A 1 219 ? -5.471 -13.256 -14.035 1.00 91.50 219 PRO A C 1
ATOM 1770 O O . PRO A 1 219 ? -4.904 -12.205 -14.353 1.00 91.50 219 PRO A O 1
ATOM 1773 N N . GLN A 1 220 ? -5.219 -14.416 -14.644 1.00 92.06 220 GLN A N 1
ATOM 1774 C CA . GLN A 1 220 ? -4.166 -14.568 -15.656 1.00 92.06 220 GLN A CA 1
ATOM 1775 C C . GLN A 1 220 ? -4.436 -13.726 -16.911 1.00 92.06 220 GLN A C 1
ATOM 1777 O O . GLN A 1 220 ? -3.503 -13.162 -17.479 1.00 92.06 220 GLN A O 1
ATOM 1782 N N . ASP A 1 221 ? -5.701 -13.552 -17.293 1.00 93.50 221 ASP A N 1
ATOM 1783 C CA . ASP A 1 221 ? -6.070 -12.718 -18.443 1.00 93.50 221 ASP A CA 1
ATOM 1784 C C . ASP A 1 221 ? -5.698 -11.247 -18.221 1.00 93.50 221 ASP A C 1
ATOM 1786 O O . ASP A 1 221 ? -5.096 -10.617 -19.090 1.00 93.50 221 ASP A O 1
ATOM 1790 N N . VAL A 1 222 ? -5.958 -10.720 -17.017 1.00 94.62 222 VAL A N 1
ATOM 1791 C CA . VAL A 1 222 ? -5.583 -9.347 -16.632 1.00 94.62 222 VAL A CA 1
ATOM 1792 C C . VAL A 1 222 ? -4.063 -9.191 -16.600 1.00 94.62 222 VAL A C 1
ATOM 1794 O O . VAL A 1 222 ? -3.528 -8.159 -17.010 1.00 94.62 222 VAL A O 1
ATOM 1797 N N . LEU A 1 223 ? -3.344 -10.210 -16.120 1.00 94.62 223 LEU A N 1
ATOM 1798 C CA . LEU A 1 223 ? -1.882 -10.220 -16.112 1.00 94.62 223 LEU A CA 1
ATOM 1799 C C . LEU A 1 223 ? -1.332 -10.090 -17.536 1.00 94.62 223 LEU A C 1
ATOM 1801 O O . LEU A 1 223 ? -0.540 -9.179 -17.804 1.00 94.62 223 LEU A O 1
ATOM 1805 N N . ARG A 1 224 ? -1.796 -10.954 -18.445 1.00 94.81 224 ARG A N 1
ATOM 1806 C CA . ARG A 1 224 ? -1.399 -10.956 -19.855 1.00 94.81 224 ARG A CA 1
ATOM 1807 C C . ARG A 1 224 ? -1.743 -9.632 -20.529 1.00 94.81 224 ARG A C 1
ATOM 1809 O O . ARG A 1 224 ? -0.873 -9.018 -21.147 1.00 94.81 224 ARG A O 1
ATOM 1816 N N . GLU A 1 225 ? -2.980 -9.161 -20.384 1.00 95.44 225 GLU A N 1
ATOM 1817 C CA . GLU A 1 225 ? -3.435 -7.897 -20.972 1.00 95.44 225 GLU A CA 1
ATOM 1818 C C . GLU A 1 225 ? -2.549 -6.727 -20.523 1.00 95.44 225 GLU A C 1
ATOM 1820 O O . GLU A 1 225 ? -2.126 -5.895 -21.333 1.00 95.44 225 GLU A O 1
ATOM 1825 N N . ASN A 1 226 ? -2.194 -6.687 -19.238 1.00 96.38 226 ASN A N 1
ATOM 1826 C CA . ASN A 1 226 ? -1.334 -5.646 -18.699 1.00 96.38 226 ASN A CA 1
ATOM 1827 C C . ASN A 1 226 ? 0.080 -5.680 -19.291 1.00 96.38 226 ASN A C 1
ATOM 1829 O O . ASN A 1 226 ? 0.600 -4.622 -19.660 1.00 96.38 226 ASN A O 1
ATOM 1833 N N . ILE A 1 227 ? 0.693 -6.863 -19.420 1.00 95.44 227 ILE A N 1
ATOM 1834 C CA . ILE A 1 227 ? 2.012 -7.017 -20.057 1.00 95.44 227 ILE A CA 1
ATOM 1835 C C . ILE A 1 227 ? 1.965 -6.511 -21.502 1.00 95.44 227 ILE A C 1
ATOM 1837 O O . ILE A 1 227 ? 2.815 -5.707 -21.901 1.00 95.44 227 ILE A O 1
ATOM 1841 N N . GLN A 1 228 ? 0.946 -6.906 -22.268 1.00 94.56 228 GLN A N 1
ATOM 1842 C CA . GLN A 1 228 ? 0.764 -6.467 -23.653 1.00 94.56 228 GLN A CA 1
ATOM 1843 C C . GLN A 1 228 ? 0.582 -4.947 -23.748 1.00 94.56 228 GLN A C 1
ATOM 1845 O O . GLN A 1 228 ? 1.238 -4.274 -24.550 1.00 94.56 228 GLN A O 1
ATOM 1850 N N . HIS A 1 229 ? -0.275 -4.379 -22.897 1.00 94.56 229 HIS A N 1
ATOM 1851 C CA . HIS A 1 229 ? -0.550 -2.947 -22.868 1.00 94.56 229 HIS A CA 1
ATOM 1852 C C . HIS A 1 229 ? 0.708 -2.129 -22.558 1.00 94.56 229 HIS A C 1
ATOM 1854 O O . HIS A 1 229 ? 1.025 -1.165 -23.265 1.00 94.56 229 HIS A O 1
ATOM 1860 N N . LEU A 1 230 ? 1.433 -2.512 -21.503 1.00 95.19 230 LEU A N 1
ATOM 1861 C CA . LEU A 1 230 ? 2.667 -1.848 -21.092 1.00 95.19 230 LEU A CA 1
ATOM 1862 C C . LEU A 1 230 ? 3.727 -1.943 -22.189 1.00 95.19 230 LEU A C 1
ATOM 1864 O O . LEU A 1 230 ? 4.368 -0.938 -22.499 1.00 95.19 230 LEU A O 1
ATOM 1868 N N . SER A 1 231 ? 3.850 -3.108 -22.825 1.00 94.31 231 SER A N 1
ATOM 1869 C CA . SER A 1 231 ? 4.788 -3.335 -23.925 1.00 94.31 231 SER A CA 1
ATOM 1870 C C . SER A 1 231 ? 4.489 -2.438 -25.119 1.00 94.31 231 SER A C 1
ATOM 1872 O O . SER A 1 231 ? 5.359 -1.676 -25.549 1.00 94.31 231 SER A O 1
ATOM 1874 N N . ARG A 1 232 ? 3.235 -2.411 -25.585 1.00 92.94 232 ARG A N 1
ATOM 1875 C CA . ARG A 1 232 ? 2.803 -1.552 -26.698 1.00 92.94 232 ARG A CA 1
ATOM 1876 C C . ARG A 1 232 ? 3.101 -0.078 -26.424 1.00 92.94 232 ARG A C 1
ATOM 1878 O O . ARG A 1 232 ? 3.728 0.589 -27.250 1.00 92.94 232 ARG A O 1
ATOM 1885 N N . LYS A 1 233 ? 2.704 0.432 -25.252 1.00 94.38 233 LYS A N 1
ATOM 1886 C CA . LYS A 1 233 ? 2.960 1.833 -24.872 1.00 94.38 233 LYS A CA 1
ATOM 1887 C C . LYS A 1 233 ? 4.452 2.140 -24.767 1.00 94.38 233 LYS A C 1
ATOM 1889 O O . LYS A 1 233 ? 4.900 3.198 -25.217 1.00 94.38 233 LYS A O 1
ATOM 1894 N N . PHE A 1 234 ? 5.237 1.226 -24.202 1.00 94.69 234 PHE A N 1
ATOM 1895 C CA . PHE A 1 234 ? 6.678 1.406 -24.072 1.00 94.69 234 PHE A CA 1
ATOM 1896 C C . PHE A 1 234 ? 7.349 1.501 -25.445 1.00 94.69 234 PHE A C 1
ATOM 1898 O O . PHE A 1 234 ? 8.082 2.460 -25.701 1.00 94.69 234 PHE A O 1
ATOM 1905 N N . ILE A 1 235 ? 7.033 0.578 -26.354 1.00 91.31 235 ILE A N 1
ATOM 1906 C CA . ILE A 1 235 ? 7.600 0.516 -27.707 1.00 91.31 235 ILE A CA 1
ATOM 1907 C C . ILE A 1 235 ? 7.266 1.773 -28.509 1.00 91.31 235 ILE A C 1
ATOM 1909 O O . ILE A 1 235 ? 8.167 2.392 -29.086 1.00 91.31 235 ILE A O 1
ATOM 1913 N N . GLN A 1 236 ? 6.008 2.220 -28.460 1.00 89.62 236 GLN A N 1
ATOM 1914 C CA . GLN A 1 236 ? 5.574 3.468 -29.095 1.00 89.62 236 GLN A CA 1
ATOM 1915 C C . GLN A 1 236 ? 6.340 4.687 -28.563 1.00 89.62 236 GLN A C 1
ATOM 1917 O O . GLN A 1 236 ? 6.685 5.589 -29.327 1.00 89.62 236 GLN A O 1
ATOM 1922 N N . SER A 1 237 ? 6.665 4.710 -27.267 1.00 90.62 237 SER A N 1
ATOM 1923 C CA . SER A 1 237 ? 7.394 5.826 -26.653 1.00 90.62 237 SER A CA 1
ATOM 1924 C C . SER A 1 237 ? 8.906 5.823 -26.942 1.00 90.62 237 SER A C 1
ATOM 1926 O O . SER A 1 237 ? 9.548 6.878 -26.901 1.00 90.62 237 SER A O 1
ATOM 1928 N N . LYS A 1 238 ? 9.511 4.661 -27.231 1.00 90.62 238 LYS A N 1
ATOM 1929 C CA . LYS A 1 238 ? 10.974 4.483 -27.332 1.00 90.62 238 LYS A CA 1
ATOM 1930 C C . LYS A 1 238 ? 11.463 4.215 -28.763 1.00 90.62 238 LYS A C 1
ATOM 1932 O O . LYS A 1 238 ? 12.295 3.344 -28.996 1.00 90.62 238 LYS A O 1
ATOM 1937 N N . ARG A 1 239 ? 11.046 5.051 -29.721 1.00 87.88 239 ARG A N 1
ATOM 1938 C CA . ARG A 1 239 ? 11.397 4.959 -31.163 1.00 87.88 239 ARG A CA 1
ATOM 1939 C C . ARG A 1 239 ? 12.850 5.329 -31.530 1.00 87.88 239 ARG A C 1
ATOM 1941 O O . ARG A 1 239 ? 13.117 5.670 -32.672 1.00 87.88 239 ARG A O 1
ATOM 1948 N N . ARG A 1 240 ? 13.773 5.357 -30.566 1.00 90.12 240 ARG A N 1
ATOM 1949 C CA . ARG A 1 240 ? 15.199 5.721 -30.760 1.00 90.12 240 ARG A CA 1
ATOM 1950 C C . ARG A 1 240 ? 16.153 4.654 -30.221 1.00 90.12 240 ARG A C 1
ATOM 1952 O O . ARG A 1 240 ? 17.310 4.938 -29.942 1.00 90.12 240 ARG A O 1
ATOM 1959 N N . LEU A 1 241 ? 15.621 3.471 -29.942 1.00 92.06 241 LEU A N 1
ATOM 1960 C CA . LEU A 1 241 ? 16.386 2.323 -29.480 1.00 92.06 241 LEU A CA 1
ATOM 1961 C C . LEU A 1 241 ? 16.464 1.312 -30.613 1.00 92.06 241 LEU A C 1
ATOM 1963 O O . LEU A 1 241 ? 15.473 1.152 -31.337 1.00 92.06 241 LEU A O 1
ATOM 1967 N N . SER A 1 242 ? 17.601 0.624 -30.704 1.00 91.19 242 SER A N 1
ATOM 1968 C CA . SER A 1 242 ? 17.743 -0.552 -31.558 1.00 91.19 242 SER A CA 1
ATOM 1969 C C . SER A 1 242 ? 16.805 -1.680 -31.101 1.00 91.19 242 SER A C 1
ATOM 1971 O O . SER A 1 242 ? 16.371 -1.663 -29.942 1.00 91.19 242 SER A O 1
ATOM 1973 N N . PRO A 1 243 ? 16.496 -2.666 -31.962 1.00 89.44 243 PRO A N 1
ATOM 1974 C CA . PRO A 1 243 ? 15.651 -3.811 -31.604 1.00 89.44 243 PRO A CA 1
ATOM 1975 C C . PRO A 1 243 ? 16.107 -4.509 -30.313 1.00 89.44 243 PRO A C 1
ATOM 1977 O O . PRO A 1 243 ? 15.332 -4.677 -29.369 1.00 89.44 243 PRO A O 1
ATOM 1980 N N . GLN A 1 244 ? 17.405 -4.812 -30.211 1.00 89.00 244 GLN A N 1
ATOM 1981 C CA . GLN A 1 244 ? 17.969 -5.504 -29.052 1.00 89.00 244 GLN A CA 1
ATOM 1982 C C . GLN A 1 244 ? 17.889 -4.659 -27.774 1.00 89.00 244 GLN A C 1
ATOM 1984 O O . GLN A 1 244 ? 17.510 -5.147 -26.707 1.00 89.00 244 GLN A O 1
ATOM 1989 N N . MET A 1 245 ? 18.224 -3.369 -27.864 1.00 91.75 245 MET A N 1
ATOM 1990 C CA . MET A 1 245 ? 18.171 -2.475 -26.707 1.00 91.75 245 MET A CA 1
ATOM 1991 C C . MET A 1 245 ? 16.731 -2.174 -26.286 1.00 91.75 245 MET A C 1
ATOM 1993 O O . MET A 1 245 ? 16.460 -1.980 -25.100 1.00 91.75 245 MET A O 1
ATOM 1997 N N . LEU A 1 246 ? 15.800 -2.136 -27.242 1.00 92.44 246 LEU A N 1
ATOM 1998 C CA . LEU A 1 246 ? 14.371 -2.015 -26.989 1.00 92.44 246 LEU A CA 1
ATOM 1999 C C . LEU A 1 246 ? 13.866 -3.221 -26.198 1.00 92.44 246 LEU A C 1
ATOM 2001 O O . LEU A 1 246 ? 13.268 -3.010 -25.144 1.00 92.44 246 LEU A O 1
ATOM 2005 N N . LYS A 1 247 ? 14.177 -4.445 -26.649 1.00 91.50 247 LYS A N 1
ATOM 2006 C CA . LYS A 1 247 ? 13.838 -5.693 -25.952 1.00 91.50 247 LYS A CA 1
ATOM 2007 C C . LYS A 1 247 ? 14.385 -5.698 -24.526 1.00 91.50 247 LYS A C 1
ATOM 2009 O O . LYS A 1 247 ? 13.619 -5.847 -23.578 1.00 91.50 247 LYS A O 1
ATOM 2014 N N . ASN A 1 248 ? 15.682 -5.430 -24.357 1.00 92.19 248 ASN A N 1
ATOM 2015 C CA . ASN A 1 248 ? 16.324 -5.414 -23.039 1.00 92.19 248 ASN A CA 1
ATOM 2016 C C . ASN A 1 248 ? 15.688 -4.374 -22.097 1.00 92.19 248 ASN A C 1
ATOM 2018 O O . ASN A 1 248 ? 15.394 -4.672 -20.940 1.00 92.19 248 ASN A O 1
ATOM 2022 N N . LYS A 1 249 ? 15.442 -3.146 -22.577 1.00 93.88 249 LYS A N 1
ATOM 2023 C CA . LYS A 1 249 ? 14.844 -2.085 -21.747 1.00 93.88 249 LYS A CA 1
ATOM 2024 C C . LYS A 1 249 ? 13.366 -2.320 -21.455 1.00 93.88 249 LYS A C 1
ATOM 2026 O O . LYS A 1 249 ? 12.919 -1.950 -20.373 1.00 93.88 249 LYS A O 1
ATOM 2031 N N . LEU A 1 250 ? 12.622 -2.914 -22.386 1.00 94.25 250 LEU A N 1
ATOM 2032 C CA . LEU A 1 250 ? 11.237 -3.317 -22.162 1.00 94.25 250 LEU A CA 1
ATOM 2033 C C . LEU A 1 250 ? 11.164 -4.412 -21.096 1.00 94.25 250 LEU A C 1
ATOM 2035 O O . LEU A 1 250 ? 10.405 -4.282 -20.140 1.00 94.25 250 LEU A O 1
ATOM 2039 N N . PHE A 1 251 ? 12.009 -5.434 -21.206 1.00 93.38 251 PHE A N 1
ATOM 2040 C CA . PHE A 1 251 ? 12.090 -6.502 -20.217 1.00 93.38 251 PHE A CA 1
ATOM 2041 C C . PHE A 1 251 ? 12.367 -5.945 -18.811 1.00 93.38 251 PHE A C 1
ATOM 2043 O O . PHE A 1 251 ? 11.595 -6.178 -17.882 1.00 93.38 251 PHE A O 1
ATOM 2050 N N . LEU A 1 252 ? 13.389 -5.091 -18.668 1.00 94.50 252 LEU A N 1
ATOM 2051 C CA . LEU A 1 252 ? 13.681 -4.405 -17.402 1.00 94.50 252 LEU A CA 1
ATOM 2052 C C . LEU A 1 252 ? 12.507 -3.553 -16.902 1.00 94.50 252 LEU A C 1
ATOM 2054 O O . LEU A 1 252 ? 12.253 -3.500 -15.699 1.00 94.50 252 LEU A O 1
ATOM 2058 N N . HIS A 1 253 ? 11.782 -2.888 -17.804 1.00 95.50 253 HIS A N 1
ATOM 2059 C CA . HIS A 1 253 ? 10.610 -2.100 -17.443 1.00 95.50 253 HIS A CA 1
ATOM 2060 C C . HIS A 1 253 ? 9.501 -2.967 -16.833 1.00 95.50 253 HIS A C 1
ATOM 2062 O O . HIS A 1 253 ? 8.934 -2.587 -15.810 1.00 95.50 253 HIS A O 1
ATOM 2068 N N . LEU A 1 254 ? 9.219 -4.135 -17.415 1.00 95.75 254 LEU A N 1
ATOM 2069 C CA . LEU A 1 254 ? 8.216 -5.072 -16.900 1.00 95.75 254 LEU A CA 1
ATOM 2070 C C . LEU A 1 254 ? 8.636 -5.656 -15.542 1.00 95.75 254 LEU A C 1
ATOM 2072 O O . LEU A 1 254 ? 7.827 -5.682 -14.612 1.00 95.75 254 LEU A O 1
ATOM 2076 N N . LEU A 1 255 ? 9.915 -6.000 -15.367 1.00 95.06 255 LEU A N 1
ATOM 2077 C CA . LEU A 1 255 ? 10.431 -6.431 -14.063 1.00 95.06 255 LEU A CA 1
ATOM 2078 C C . LEU A 1 255 ? 10.274 -5.341 -12.993 1.00 95.06 255 LEU A C 1
ATOM 2080 O O . LEU A 1 255 ? 9.806 -5.607 -11.889 1.00 95.06 255 LEU A O 1
ATOM 2084 N N . GLN A 1 256 ? 10.585 -4.084 -13.326 1.00 95.62 256 GLN A N 1
ATOM 2085 C CA . GLN A 1 256 ? 10.386 -2.948 -12.416 1.00 95.62 256 GLN A CA 1
ATOM 2086 C C . GLN A 1 256 ? 8.909 -2.712 -12.073 1.00 95.62 256 GLN A C 1
ATOM 2088 O O . GLN A 1 256 ? 8.594 -2.208 -10.991 1.00 95.62 256 GLN A O 1
ATOM 2093 N N . LYS A 1 257 ? 7.996 -3.075 -12.980 1.00 96.12 257 LYS A N 1
ATOM 2094 C CA . LYS A 1 257 ? 6.550 -3.069 -12.727 1.00 96.12 257 LYS A CA 1
ATOM 2095 C C . LYS A 1 257 ? 6.094 -4.229 -11.841 1.00 96.12 257 LYS A C 1
ATOM 2097 O O . LYS A 1 257 ? 4.978 -4.164 -11.331 1.00 96.12 257 LYS A O 1
ATOM 2102 N N . GLY A 1 258 ? 6.956 -5.211 -11.580 1.00 96.44 258 GLY A N 1
ATOM 2103 C CA . GLY A 1 258 ? 6.719 -6.315 -10.653 1.00 96.44 258 GLY A CA 1
ATOM 2104 C C . GLY A 1 258 ? 6.291 -7.619 -11.309 1.00 96.44 258 GLY A C 1
ATOM 2105 O O . GLY A 1 258 ? 5.781 -8.488 -10.605 1.00 96.44 258 GLY A O 1
ATOM 2106 N N . TYR A 1 259 ? 6.430 -7.750 -12.627 1.00 96.88 259 TYR A N 1
ATOM 2107 C CA . TYR A 1 259 ? 6.209 -9.026 -13.306 1.00 96.88 259 TYR A CA 1
ATOM 2108 C C . TYR A 1 259 ? 7.439 -9.914 -13.124 1.00 96.88 259 TYR A C 1
ATOM 2110 O O . TYR A 1 259 ? 8.566 -9.415 -13.170 1.00 96.88 259 TYR A O 1
ATOM 2118 N N . SER A 1 260 ? 7.236 -11.207 -12.871 1.00 96.00 260 SER A N 1
ATOM 2119 C CA . SER A 1 260 ? 8.348 -12.153 -12.772 1.00 96.00 260 SER A CA 1
ATOM 2120 C C . SER A 1 260 ? 8.924 -12.449 -14.155 1.00 96.00 260 SER A C 1
ATOM 2122 O O . SER A 1 260 ? 8.264 -12.235 -15.174 1.00 96.00 260 SER A O 1
ATOM 2124 N N . LYS A 1 261 ? 10.153 -12.965 -14.202 1.00 94.81 261 LYS A N 1
ATOM 2125 C CA . LYS A 1 261 ? 10.773 -13.356 -15.469 1.00 94.81 261 LYS A CA 1
ATOM 2126 C C . LYS A 1 261 ? 9.933 -14.409 -16.193 1.00 94.81 261 LYS A C 1
ATOM 2128 O O . LYS A 1 261 ? 9.692 -14.274 -17.381 1.00 94.81 261 LYS A O 1
ATOM 2133 N N . GLU A 1 262 ? 9.425 -15.393 -15.464 1.00 94.38 262 GLU A N 1
ATOM 2134 C CA . GLU A 1 262 ? 8.625 -16.499 -15.997 1.00 94.38 262 GLU A CA 1
ATOM 2135 C C . GLU A 1 262 ? 7.300 -16.009 -16.593 1.00 94.38 262 GLU A C 1
ATOM 2137 O O . GLU A 1 262 ? 6.827 -16.548 -17.589 1.00 94.38 262 GLU A O 1
ATOM 2142 N N . GLN A 1 263 ? 6.692 -14.985 -15.987 1.00 94.50 263 GLN A N 1
ATOM 2143 C CA . GLN A 1 263 ? 5.471 -14.351 -16.491 1.00 94.50 263 GLN A CA 1
ATOM 2144 C C . GLN A 1 263 ? 5.747 -13.545 -17.755 1.00 94.50 263 GLN A C 1
ATOM 2146 O O . GLN A 1 263 ? 5.011 -13.653 -18.732 1.00 94.50 263 GLN A O 1
ATOM 2151 N N . VAL A 1 264 ? 6.827 -12.759 -17.741 1.00 94.50 264 VAL A N 1
ATOM 2152 C CA . VAL A 1 264 ? 7.239 -11.991 -18.914 1.00 94.50 264 VAL A CA 1
ATOM 2153 C C . VAL A 1 264 ? 7.569 -12.941 -20.055 1.00 94.50 264 VAL A C 1
ATOM 2155 O O . VAL A 1 264 ? 6.977 -12.798 -21.107 1.00 94.50 264 VAL A O 1
ATOM 2158 N N . ASP A 1 265 ? 8.420 -13.945 -19.857 1.00 92.12 265 ASP A N 1
ATOM 2159 C CA . ASP A 1 265 ? 8.832 -14.867 -20.922 1.00 92.12 265 ASP A CA 1
ATOM 2160 C C . ASP A 1 265 ? 7.648 -15.656 -21.517 1.00 92.12 265 ASP A C 1
ATOM 2162 O O . ASP A 1 265 ? 7.656 -15.963 -22.705 1.00 92.12 265 ASP A O 1
ATOM 2166 N N . ARG A 1 266 ? 6.612 -15.952 -20.718 1.00 92.38 266 ARG A N 1
ATOM 2167 C CA . ARG A 1 266 ? 5.396 -16.649 -21.169 1.00 92.38 266 ARG A CA 1
ATOM 2168 C C . ARG A 1 266 ? 4.492 -15.786 -22.050 1.00 92.38 266 ARG A C 1
ATOM 2170 O O . ARG A 1 266 ? 3.956 -16.289 -23.032 1.00 92.38 266 ARG A O 1
ATOM 2177 N N . ASP A 1 267 ? 4.269 -14.530 -21.663 1.00 90.88 267 ASP A N 1
ATOM 2178 C CA . ASP A 1 267 ? 3.309 -13.631 -22.325 1.00 90.88 267 ASP A CA 1
ATOM 2179 C C . ASP A 1 267 ? 3.984 -12.582 -23.232 1.00 90.88 267 ASP A C 1
ATOM 2181 O O . ASP A 1 267 ? 3.304 -11.767 -23.861 1.00 90.88 267 ASP A O 1
ATOM 2185 N N . PHE A 1 268 ? 5.317 -12.573 -23.296 1.00 87.94 268 PHE A N 1
ATOM 2186 C CA . PHE A 1 268 ? 6.099 -11.727 -24.189 1.00 87.94 268 PHE A CA 1
ATOM 2187 C C . PHE A 1 268 ? 6.110 -12.310 -25.597 1.00 87.94 268 PHE A C 1
ATOM 2189 O O . PHE A 1 268 ? 6.530 -13.442 -25.819 1.00 87.94 268 PHE A O 1
ATOM 2196 N N . ASP A 1 269 ? 5.721 -11.488 -26.561 1.00 87.19 269 ASP A N 1
ATOM 2197 C CA . ASP A 1 269 ? 5.779 -11.825 -27.974 1.00 87.19 269 ASP A CA 1
ATOM 2198 C C . ASP A 1 269 ? 7.036 -11.186 -28.602 1.00 87.19 269 ASP A C 1
ATOM 2200 O O . ASP A 1 269 ? 7.161 -9.952 -28.627 1.00 87.19 269 ASP A O 1
ATOM 2204 N N . PRO A 1 270 ? 7.990 -11.996 -29.102 1.00 83.62 270 PRO A N 1
ATOM 2205 C CA . PRO A 1 270 ? 9.192 -11.501 -29.768 1.00 83.62 270 PRO A CA 1
ATOM 2206 C C . PRO A 1 270 ? 8.906 -10.552 -30.932 1.00 83.62 270 PRO A C 1
ATOM 2208 O O . PRO A 1 270 ? 9.653 -9.581 -31.103 1.00 83.62 270 PRO A O 1
ATOM 2211 N N . SER A 1 271 ? 7.793 -10.756 -31.649 1.00 85.38 271 SER A N 1
ATOM 2212 C CA . SER A 1 271 ? 7.413 -9.947 -32.811 1.00 85.38 271 SER A CA 1
ATOM 2213 C C . SER A 1 271 ? 7.233 -8.466 -32.470 1.00 85.38 271 SER A C 1
ATOM 2215 O O . SER A 1 271 ? 7.421 -7.599 -33.317 1.00 85.38 271 SER A O 1
ATOM 2217 N N . TRP A 1 272 ? 6.961 -8.126 -31.204 1.00 85.06 272 TRP A N 1
ATOM 2218 C CA . TRP A 1 272 ? 6.838 -6.732 -30.770 1.00 85.06 272 TRP A CA 1
ATOM 2219 C C . TRP A 1 272 ? 8.137 -5.931 -30.918 1.00 85.06 272 TRP A C 1
ATOM 2221 O O . TRP A 1 272 ? 8.108 -4.698 -30.970 1.00 85.06 272 TRP A O 1
ATOM 2231 N N . CYS A 1 273 ? 9.282 -6.616 -30.905 1.00 85.94 273 CYS A N 1
ATOM 2232 C CA . CYS A 1 273 ? 10.609 -6.017 -31.029 1.00 85.94 273 CYS A CA 1
ATOM 2233 C C . CYS A 1 273 ? 11.324 -6.416 -32.323 1.00 85.94 273 CYS A C 1
ATOM 2235 O O . CYS A 1 273 ? 12.423 -5.916 -32.562 1.00 85.94 273 CYS A O 1
ATOM 2237 N N . GLU A 1 274 ? 10.720 -7.276 -33.139 1.00 87.25 274 GLU A N 1
ATOM 2238 C CA . GLU A 1 274 ? 11.193 -7.572 -34.485 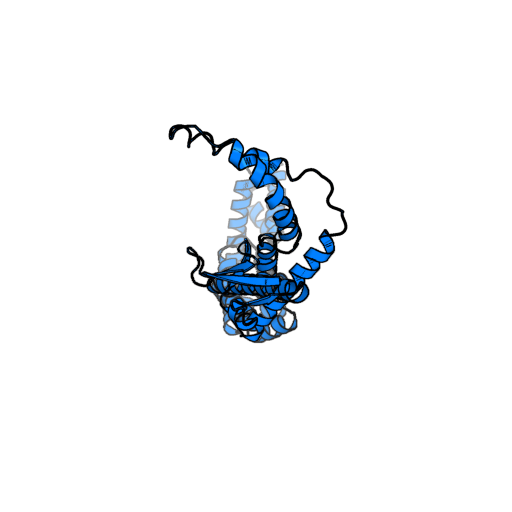1.00 87.25 274 GLU A CA 1
ATOM 2239 C C . GLU A 1 274 ? 10.893 -6.368 -35.375 1.00 87.25 274 GLU A C 1
ATOM 2241 O O . GLU A 1 274 ? 9.758 -5.914 -35.496 1.00 87.25 274 GLU A O 1
ATOM 2246 N N . LEU A 1 275 ? 11.951 -5.787 -35.926 1.00 85.56 275 LEU A N 1
ATOM 2247 C CA . LEU A 1 275 ? 11.882 -4.619 -36.787 1.00 85.56 275 LEU A CA 1
ATOM 2248 C C . LEU A 1 275 ? 12.641 -4.955 -38.057 1.00 85.56 275 LEU A C 1
ATOM 2250 O O . LEU A 1 275 ? 13.717 -5.557 -37.997 1.00 85.56 275 LEU A O 1
ATOM 2254 N N . SER A 1 276 ? 12.100 -4.532 -39.192 1.00 88.94 276 SER A N 1
ATOM 2255 C CA . SER A 1 276 ? 12.821 -4.596 -40.457 1.00 88.94 276 SER A CA 1
ATOM 2256 C C . SER A 1 276 ? 14.117 -3.778 -40.387 1.00 88.94 276 SER A C 1
ATOM 2258 O O . SER A 1 276 ? 14.286 -2.885 -39.541 1.00 88.94 276 SER A O 1
ATOM 2260 N N . GLN A 1 277 ? 15.044 -4.070 -41.299 1.00 87.81 277 GLN A N 1
ATOM 2261 C CA . GLN A 1 277 ? 16.272 -3.288 -41.424 1.00 87.81 277 GLN A CA 1
ATOM 2262 C C . GLN A 1 277 ? 15.948 -1.807 -41.673 1.00 87.81 277 GLN A C 1
ATOM 2264 O O . GLN A 1 277 ? 16.474 -0.937 -40.986 1.00 87.81 277 GLN A O 1
ATOM 2269 N N . GLU A 1 278 ? 14.975 -1.533 -42.545 1.00 89.50 278 GLU A N 1
ATOM 2270 C CA . GLU A 1 278 ? 14.515 -0.177 -42.845 1.00 89.50 278 GLU A CA 1
ATOM 2271 C C . GLU A 1 278 ? 13.986 0.558 -41.598 1.00 89.50 278 GLU A C 1
ATOM 2273 O O . GLU A 1 278 ? 14.364 1.699 -41.326 1.00 89.50 278 GLU A O 1
ATOM 2278 N N . GLU A 1 279 ? 13.156 -0.088 -40.775 1.00 89.19 279 GLU A N 1
ATOM 2279 C CA . GLU A 1 279 ? 12.667 0.513 -39.526 1.00 89.19 279 GLU A CA 1
ATOM 2280 C C . GLU A 1 279 ? 13.789 0.758 -38.513 1.00 89.19 279 GLU A C 1
ATOM 2282 O O . GLU A 1 279 ? 13.750 1.733 -37.750 1.00 89.19 279 GLU A O 1
ATOM 2287 N N . THR A 1 280 ? 14.784 -0.127 -38.486 1.00 89.50 280 THR A N 1
ATOM 2288 C CA . THR A 1 280 ? 15.964 0.016 -37.632 1.00 89.50 280 THR A CA 1
ATOM 2289 C C . THR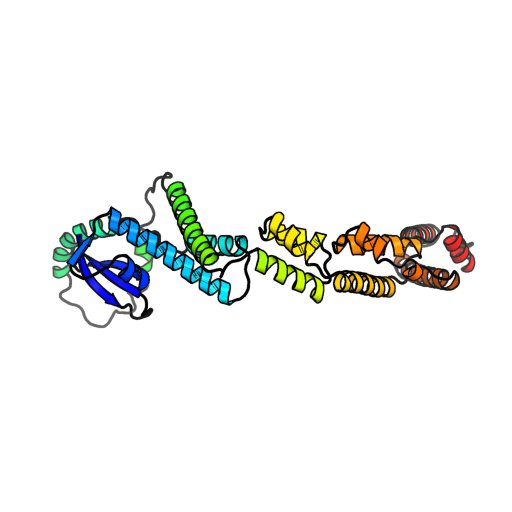 A 1 280 ? 16.796 1.222 -38.061 1.00 89.50 280 THR A C 1
ATOM 2291 O O . THR A 1 280 ? 17.153 2.043 -37.209 1.00 89.50 280 THR A O 1
ATOM 2294 N N . ASP A 1 281 ? 16.997 1.405 -39.363 1.00 90.44 281 ASP A N 1
ATOM 2295 C CA . ASP A 1 281 ? 17.723 2.540 -39.934 1.00 90.44 281 ASP A CA 1
ATOM 2296 C C . ASP A 1 281 ? 16.980 3.864 -39.692 1.00 90.44 281 ASP A C 1
ATOM 2298 O O . ASP A 1 281 ? 17.574 4.861 -39.269 1.00 90.44 281 ASP A O 1
ATOM 2302 N N . GLN A 1 282 ? 15.647 3.875 -39.808 1.00 91.62 282 GLN A N 1
ATOM 2303 C CA . GLN A 1 282 ? 14.832 5.044 -39.451 1.00 91.62 282 GLN A CA 1
ATOM 2304 C C . GLN A 1 282 ? 14.953 5.425 -37.965 1.00 91.62 282 GLN A C 1
ATOM 2306 O O . GLN A 1 282 ? 14.889 6.606 -37.599 1.00 91.62 282 GLN A O 1
ATOM 2311 N N . ARG A 1 283 ? 15.082 4.439 -37.068 1.00 92.94 283 ARG A N 1
ATOM 2312 C CA . ARG A 1 283 ? 15.294 4.685 -35.631 1.00 92.94 283 ARG A CA 1
ATOM 2313 C C . ARG A 1 283 ? 16.697 5.211 -35.359 1.00 92.94 283 ARG A C 1
ATOM 2315 O O . ARG A 1 283 ? 16.820 6.108 -34.518 1.00 92.94 283 ARG A O 1
ATOM 2322 N N . LEU A 1 284 ? 17.708 4.678 -36.049 1.00 93.56 284 LEU A N 1
ATOM 2323 C CA . LEU A 1 284 ? 19.082 5.176 -36.007 1.00 93.56 284 LEU A CA 1
ATOM 2324 C C . LEU A 1 284 ? 19.115 6.647 -36.415 1.00 93.56 284 LEU A C 1
ATOM 2326 O O . LEU A 1 284 ? 19.666 7.462 -35.677 1.00 93.56 284 LEU A O 1
ATOM 2330 N N . GLU A 1 285 ? 18.430 7.013 -37.498 1.00 92.38 285 GLU A N 1
ATOM 2331 C CA . GLU A 1 285 ? 18.397 8.401 -37.959 1.00 92.38 285 GLU A CA 1
ATOM 2332 C C . GLU A 1 285 ? 17.786 9.342 -36.911 1.00 92.38 285 GLU A C 1
ATOM 2334 O O . GLU A 1 285 ? 18.403 10.310 -36.463 1.00 92.38 285 GLU A O 1
ATOM 2339 N N . LYS A 1 286 ? 16.605 8.998 -36.387 1.00 93.06 286 LYS A N 1
ATOM 2340 C CA . LYS A 1 286 ? 15.936 9.796 -35.338 1.00 93.06 286 LYS A CA 1
ATOM 2341 C C . LYS A 1 286 ? 16.752 9.907 -34.051 1.00 93.06 286 LYS A C 1
ATOM 2343 O O . LYS A 1 286 ? 16.562 10.841 -33.256 1.00 93.06 286 LYS A O 1
ATOM 2348 N N . ALA A 1 287 ? 17.567 8.899 -33.763 1.00 93.38 287 ALA A N 1
ATOM 2349 C CA . ALA A 1 287 ? 18.453 8.876 -32.616 1.00 93.38 287 ALA A CA 1
ATOM 2350 C C . ALA A 1 287 ? 19.673 9.779 -32.846 1.00 93.38 287 ALA A C 1
ATOM 2352 O O . ALA A 1 287 ? 19.989 10.605 -31.978 1.00 93.38 287 ALA A O 1
ATOM 2353 N N . PHE A 1 288 ? 20.270 9.685 -34.034 1.00 94.00 288 PHE A N 1
ATOM 2354 C CA . PHE A 1 288 ? 21.384 10.501 -34.496 1.00 94.00 288 PHE A CA 1
ATOM 2355 C C . PHE A 1 288 ? 21.017 11.984 -34.504 1.00 94.00 288 PHE A C 1
ATOM 2357 O O . PHE A 1 288 ? 21.660 12.761 -33.802 1.00 94.00 288 PHE A O 1
ATOM 2364 N N . GLU A 1 289 ? 19.927 12.375 -35.167 1.00 92.94 289 GLU A N 1
ATOM 2365 C CA . GLU A 1 289 ? 19.464 13.769 -35.232 1.00 92.94 289 GLU A CA 1
ATOM 2366 C C . GLU A 1 289 ? 19.269 14.384 -33.842 1.00 92.94 289 GLU A C 1
ATOM 2368 O O . GLU A 1 289 ? 19.676 15.520 -33.574 1.00 92.94 289 GLU A O 1
ATOM 2373 N N . LYS A 1 290 ? 18.667 13.624 -32.914 1.00 93.31 290 LYS A N 1
ATOM 2374 C CA . LYS A 1 290 ? 18.466 14.090 -31.537 1.00 93.31 290 LYS A CA 1
ATOM 2375 C C . LYS A 1 290 ? 19.801 14.288 -30.823 1.00 93.31 290 LYS A C 1
ATOM 2377 O O . LYS A 1 290 ? 19.968 15.271 -30.096 1.00 93.31 290 LYS A O 1
ATOM 2382 N N . SER A 1 291 ? 20.713 13.331 -30.976 1.00 92.75 291 SER A N 1
ATOM 2383 C CA . SER A 1 291 ? 22.037 13.380 -30.363 1.00 92.75 291 SER A CA 1
ATOM 2384 C C . SER A 1 291 ? 22.845 14.560 -30.910 1.00 92.75 291 SER A C 1
ATOM 2386 O O . SER A 1 291 ? 23.342 15.375 -30.130 1.00 92.75 291 SER A O 1
ATOM 2388 N N . LEU A 1 292 ? 22.848 14.737 -32.232 1.00 93.00 292 LEU A N 1
ATOM 2389 C CA . LEU A 1 292 ? 23.505 15.828 -32.945 1.00 93.00 292 LEU A CA 1
ATOM 2390 C C . LEU A 1 292 ? 22.980 17.189 -32.497 1.00 93.00 292 LEU A C 1
ATOM 2392 O O . LEU A 1 292 ? 23.756 17.998 -31.992 1.00 93.00 292 LEU A O 1
ATOM 2396 N N . LYS A 1 293 ? 21.659 17.408 -32.548 1.00 93.25 293 LYS A N 1
ATOM 2397 C CA . LYS A 1 293 ? 21.027 18.667 -32.114 1.00 93.25 293 LYS A CA 1
ATOM 2398 C C . LYS A 1 293 ? 21.401 19.050 -30.679 1.00 93.25 293 LYS A C 1
ATOM 2400 O O . LYS A 1 293 ? 21.497 20.234 -30.354 1.00 93.25 293 LYS A O 1
ATOM 2405 N N . ARG A 1 294 ? 21.592 18.053 -29.810 1.00 93.19 294 ARG A N 1
ATOM 2406 C CA . ARG A 1 294 ? 21.996 18.250 -28.415 1.00 93.19 294 ARG A CA 1
ATOM 2407 C C . ARG A 1 294 ? 23.492 18.549 -28.277 1.00 93.19 294 ARG A C 1
ATOM 2409 O O . ARG A 1 294 ? 23.842 19.443 -27.511 1.00 93.19 294 ARG A O 1
ATOM 2416 N N . ARG A 1 295 ? 24.358 17.799 -28.965 1.00 91.31 295 ARG A N 1
ATOM 2417 C CA . ARG A 1 295 ? 25.818 17.816 -28.759 1.00 91.31 295 ARG A CA 1
ATOM 2418 C C . ARG A 1 295 ? 26.551 18.883 -29.568 1.00 91.31 295 ARG A C 1
ATOM 2420 O O . ARG A 1 295 ? 27.496 19.464 -29.042 1.00 91.31 295 ARG A O 1
ATOM 2427 N N . GLN A 1 296 ? 26.063 19.229 -30.760 1.00 91.56 296 GLN A N 1
ATOM 2428 C CA . GLN A 1 296 ? 26.675 20.250 -31.627 1.00 91.56 296 GLN A CA 1
ATOM 2429 C C . GLN A 1 296 ? 26.696 21.657 -31.006 1.00 91.56 296 GLN A C 1
ATOM 2431 O O . GLN A 1 296 ? 27.403 22.538 -31.470 1.00 91.56 296 GLN A O 1
ATOM 2436 N N . ARG A 1 297 ? 25.916 21.883 -29.939 1.00 90.50 297 ARG A N 1
ATOM 2437 C CA . ARG A 1 297 ? 25.910 23.147 -29.186 1.00 90.50 297 ARG A CA 1
ATOM 2438 C C . ARG A 1 297 ? 27.201 23.394 -28.404 1.00 90.50 297 ARG A C 1
ATOM 2440 O O . ARG A 1 297 ? 27.440 24.525 -28.009 1.00 90.50 297 ARG A O 1
ATOM 2447 N N . LYS A 1 298 ? 27.952 22.335 -28.085 1.00 93.00 298 LYS A N 1
ATOM 2448 C CA . LYS A 1 298 ? 29.110 22.389 -27.176 1.00 93.00 298 LYS A CA 1
ATOM 2449 C C . LYS A 1 298 ? 30.370 21.739 -27.739 1.00 93.00 298 LYS A C 1
ATOM 2451 O O . LYS A 1 298 ? 31.442 21.993 -27.214 1.00 93.00 298 LYS A O 1
ATOM 2456 N N . LEU A 1 299 ? 30.235 20.863 -28.731 1.00 91.81 299 LEU A N 1
ATOM 2457 C CA . LEU A 1 299 ? 31.323 20.052 -29.273 1.00 91.81 299 LEU A CA 1
ATOM 2458 C C . LEU A 1 299 ? 31.386 20.226 -30.788 1.00 91.81 299 LEU A C 1
ATOM 2460 O O . LEU A 1 299 ? 30.346 20.410 -31.424 1.00 91.81 299 LEU A O 1
ATOM 2464 N N . GLN A 1 300 ? 32.585 20.108 -31.354 1.00 88.06 300 GLN A N 1
ATOM 2465 C CA . GLN A 1 300 ? 32.838 20.142 -32.796 1.00 88.06 300 GLN A CA 1
ATOM 2466 C C . GLN A 1 300 ? 33.877 19.081 -33.186 1.00 88.06 300 GLN A C 1
ATO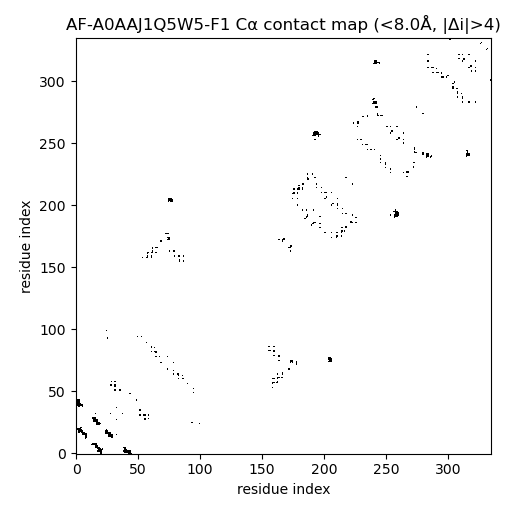M 2468 O O . GLN A 1 300 ? 34.498 18.471 -32.316 1.00 88.06 300 GLN A O 1
ATOM 2473 N N . GLY A 1 301 ? 34.016 18.832 -34.491 1.00 86.12 301 GLY A N 1
ATOM 2474 C CA . GLY A 1 301 ? 35.038 17.948 -35.054 1.00 86.12 301 GLY A CA 1
ATOM 2475 C C . GLY A 1 301 ? 35.045 16.543 -34.451 1.00 86.12 301 GLY A C 1
ATOM 2476 O O . GLY A 1 301 ? 33.993 15.915 -34.273 1.00 86.12 301 GLY A O 1
ATOM 2477 N N . TYR A 1 302 ? 36.242 16.060 -34.122 1.00 87.38 302 TYR A N 1
ATOM 2478 C CA . TYR A 1 302 ? 36.465 14.721 -33.581 1.00 87.38 302 TYR A CA 1
ATOM 2479 C C . TYR A 1 302 ? 35.682 14.447 -32.286 1.00 87.38 302 TYR A C 1
ATOM 2481 O O . TYR A 1 302 ? 35.029 13.406 -32.165 1.00 87.38 302 TYR A O 1
ATOM 2489 N N . ASP A 1 303 ? 35.664 15.395 -31.346 1.00 89.19 303 ASP A N 1
ATOM 2490 C CA . ASP A 1 303 ? 34.986 15.221 -30.055 1.00 89.19 303 ASP A CA 1
ATOM 2491 C C . ASP A 1 303 ? 33.471 15.073 -30.212 1.00 89.19 303 ASP A C 1
ATOM 2493 O O . ASP A 1 303 ? 32.832 14.269 -29.522 1.00 89.19 303 ASP A O 1
ATOM 2497 N N . LEU A 1 304 ? 32.881 15.812 -31.159 1.00 90.81 304 LEU A N 1
ATOM 2498 C CA . LEU A 1 304 ? 31.474 15.650 -31.510 1.00 90.81 304 LEU A CA 1
ATOM 2499 C C . LEU A 1 304 ? 31.220 14.254 -32.086 1.00 90.81 304 LEU A C 1
ATOM 2501 O O . LEU A 1 304 ? 30.295 13.577 -31.630 1.00 90.81 304 LEU A O 1
ATOM 2505 N N . LYS A 1 305 ? 32.056 13.798 -33.029 1.00 89.94 305 LYS A N 1
ATOM 2506 C CA . LYS A 1 305 ? 31.945 12.469 -33.652 1.00 89.94 305 LYS A CA 1
ATOM 2507 C C . LYS A 1 305 ? 32.002 11.353 -32.605 1.00 89.94 305 LYS A C 1
ATOM 2509 O O . LYS A 1 305 ? 31.098 10.520 -32.552 1.00 89.94 305 LYS A O 1
ATOM 2514 N N . GLN A 1 306 ? 32.992 11.376 -31.713 1.00 92.00 306 GLN A N 1
ATOM 2515 C CA . GLN A 1 306 ? 33.127 10.374 -30.648 1.00 92.00 306 GLN A CA 1
ATOM 2516 C C . GLN A 1 306 ? 31.941 10.383 -29.678 1.00 92.00 306 GLN A C 1
ATOM 2518 O O . GLN A 1 306 ? 31.443 9.331 -29.265 1.00 92.00 306 GLN A O 1
ATOM 2523 N N . ALA A 1 307 ? 31.434 11.567 -29.332 1.00 92.69 307 ALA A N 1
ATOM 2524 C CA . ALA A 1 307 ? 30.281 11.690 -28.452 1.00 92.69 307 ALA A CA 1
ATOM 2525 C C . ALA A 1 307 ? 28.975 11.181 -29.096 1.00 92.69 307 ALA A C 1
ATOM 2527 O O . ALA A 1 307 ? 28.122 10.631 -28.391 1.00 92.69 307 ALA A O 1
ATOM 2528 N N . LEU A 1 308 ? 28.819 11.335 -30.416 1.00 92.94 308 LEU A N 1
ATOM 2529 C CA . LEU A 1 308 ? 27.706 10.769 -31.184 1.00 92.94 308 LEU A CA 1
ATOM 2530 C C . LEU A 1 308 ? 27.773 9.242 -31.227 1.00 92.94 308 LEU A C 1
ATOM 2532 O O . LEU A 1 308 ? 26.773 8.595 -30.914 1.00 92.94 308 LEU A O 1
ATOM 2536 N N . ILE A 1 309 ? 28.947 8.679 -31.537 1.00 93.44 309 ILE A N 1
ATOM 2537 C CA . ILE A 1 309 ? 29.175 7.226 -31.543 1.00 93.44 309 ILE A CA 1
ATOM 2538 C C . ILE A 1 309 ? 28.815 6.642 -30.176 1.00 93.44 309 ILE A C 1
ATOM 2540 O O . ILE A 1 309 ? 28.011 5.717 -30.094 1.00 93.44 309 ILE A O 1
ATOM 2544 N N . ARG A 1 310 ? 29.324 7.236 -29.088 1.00 94.38 310 ARG A N 1
ATOM 2545 C CA . ARG A 1 310 ? 29.010 6.801 -27.719 1.00 94.38 310 ARG A CA 1
ATOM 2546 C C . ARG A 1 310 ? 27.506 6.780 -27.449 1.00 94.38 310 ARG A C 1
ATOM 2548 O O . ARG A 1 310 ? 26.997 5.787 -26.941 1.00 94.38 310 ARG A O 1
ATOM 2555 N N . ASP A 1 311 ? 26.785 7.842 -27.801 1.00 93.88 311 ASP A N 1
ATOM 2556 C CA . ASP A 1 311 ? 25.334 7.901 -27.589 1.00 93.88 311 ASP A CA 1
ATOM 2557 C C . ASP A 1 311 ? 24.575 6.828 -28.363 1.00 93.88 311 ASP A C 1
ATOM 2559 O O . ASP A 1 311 ? 23.711 6.157 -27.795 1.00 93.88 311 ASP A O 1
ATOM 2563 N N . LEU A 1 312 ? 24.906 6.643 -29.637 1.00 93.69 312 LEU A N 1
ATOM 2564 C CA . LEU A 1 312 ? 24.244 5.655 -30.481 1.00 93.69 312 LEU A CA 1
ATOM 2565 C C . LEU A 1 312 ? 24.564 4.223 -30.032 1.00 93.69 312 LEU A C 1
ATOM 2567 O O . LEU A 1 312 ? 23.664 3.383 -29.973 1.00 93.69 312 LEU A O 1
ATOM 2571 N N . MET A 1 313 ? 25.794 3.961 -29.581 1.00 93.25 313 MET A N 1
ATOM 2572 C CA . MET A 1 313 ? 26.152 2.681 -28.963 1.00 93.25 313 MET A CA 1
ATOM 2573 C C . MET A 1 313 ? 25.362 2.433 -27.671 1.00 93.25 313 MET A C 1
ATOM 2575 O O . MET A 1 313 ? 24.843 1.338 -27.473 1.00 93.25 313 MET A O 1
ATOM 2579 N N . THR A 1 314 ? 25.159 3.445 -26.815 1.00 92.19 314 THR A N 1
ATOM 2580 C CA . THR A 1 314 ? 24.305 3.288 -25.611 1.00 92.19 314 THR A CA 1
ATOM 2581 C C . THR A 1 314 ? 22.830 3.031 -25.941 1.00 92.19 314 THR A C 1
ATOM 2583 O O . THR A 1 314 ? 22.062 2.540 -25.106 1.00 92.19 314 THR A O 1
ATOM 2586 N N . GLN A 1 315 ? 22.410 3.369 -27.159 1.00 91.19 315 GLN A N 1
ATOM 2587 C CA . GLN A 1 315 ? 21.086 3.064 -27.697 1.00 91.19 315 GLN A CA 1
ATOM 2588 C C . GLN A 1 315 ? 21.036 1.704 -28.408 1.00 91.19 315 GLN A C 1
ATOM 2590 O O . GLN A 1 315 ? 19.942 1.265 -28.768 1.00 91.19 315 GLN A O 1
ATOM 2595 N N . GLY A 1 316 ? 22.182 1.023 -28.507 1.00 91.88 316 GLY A N 1
ATOM 2596 C CA . GLY A 1 316 ? 22.347 -0.353 -28.963 1.00 91.88 316 GLY A CA 1
ATOM 2597 C C . GLY A 1 316 ? 22.488 -0.522 -30.470 1.00 91.88 316 GLY A C 1
ATOM 2598 O O . GLY A 1 316 ? 22.217 -1.619 -30.953 1.00 91.88 316 GLY A O 1
ATOM 2599 N N . PHE A 1 317 ? 22.830 0.533 -31.210 1.00 93.75 317 PHE A N 1
ATOM 2600 C CA . PHE A 1 317 ? 23.151 0.420 -32.634 1.00 93.75 317 PHE A CA 1
ATOM 2601 C C . PHE A 1 317 ? 24.572 -0.131 -32.812 1.00 93.75 317 PHE A C 1
ATOM 2603 O O . PHE A 1 317 ? 25.453 0.166 -32.000 1.00 93.75 317 PHE A O 1
ATOM 2610 N N . SER A 1 318 ? 24.786 -0.949 -33.847 1.00 92.88 318 SER A N 1
ATOM 2611 C CA . SER A 1 318 ? 26.107 -1.506 -34.145 1.00 92.88 318 SER A CA 1
ATOM 2612 C C . SER A 1 318 ? 27.058 -0.403 -34.603 1.00 92.88 318 SER A C 1
ATOM 2614 O O . SER A 1 318 ? 26.651 0.589 -35.211 1.00 92.88 318 SER A O 1
ATOM 2616 N N . TYR A 1 319 ? 28.344 -0.581 -34.312 1.00 91.94 319 TYR A N 1
ATOM 2617 C CA . TYR A 1 319 ? 29.371 0.367 -34.731 1.00 91.94 319 TYR A CA 1
ATOM 2618 C C . TYR A 1 319 ? 29.396 0.551 -36.254 1.00 91.94 319 TYR A C 1
ATOM 2620 O O . TYR A 1 319 ? 29.496 1.678 -36.725 1.00 91.94 319 TYR A O 1
ATOM 2628 N N . GLU A 1 320 ? 29.218 -0.536 -37.004 1.00 91.19 320 GLU A N 1
ATOM 2629 C CA . GLU A 1 320 ? 29.177 -0.533 -38.466 1.00 91.19 320 GLU A CA 1
ATOM 2630 C C . GLU A 1 320 ? 28.060 0.367 -39.014 1.00 91.19 320 GLU A C 1
ATOM 2632 O O . GLU A 1 320 ? 28.339 1.308 -39.753 1.00 91.19 320 GLU A O 1
ATOM 2637 N N . SER A 1 321 ? 26.810 0.178 -38.573 1.00 89.94 321 SER A N 1
ATOM 2638 C CA . SER A 1 321 ? 25.688 1.015 -39.022 1.00 89.94 321 SER A CA 1
ATOM 2639 C C . SER A 1 321 ? 25.873 2.486 -38.635 1.00 89.94 321 SER A C 1
ATOM 2641 O O . SER A 1 321 ? 25.503 3.387 -39.388 1.00 89.94 321 SER A O 1
ATOM 2643 N N . ILE A 1 322 ? 26.476 2.750 -37.469 1.00 92.38 322 ILE A N 1
ATOM 2644 C CA . ILE A 1 322 ? 26.814 4.111 -37.035 1.00 92.38 322 ILE A CA 1
ATOM 2645 C C . ILE A 1 322 ? 27.882 4.724 -37.952 1.00 92.38 322 ILE A C 1
ATOM 2647 O O . ILE A 1 322 ? 27.765 5.893 -38.318 1.00 92.38 322 ILE A O 1
ATOM 2651 N N . GLN A 1 323 ? 28.920 3.966 -38.313 1.00 90.31 323 GLN A N 1
ATOM 2652 C CA . GLN A 1 323 ? 29.985 4.433 -39.199 1.00 90.31 323 GLN A CA 1
ATOM 2653 C C . GLN A 1 323 ? 29.464 4.751 -40.594 1.00 90.31 323 GLN A C 1
ATOM 2655 O O . GLN A 1 323 ? 29.744 5.843 -41.081 1.00 90.31 323 GLN A O 1
ATOM 2660 N N . THR A 1 324 ? 28.669 3.863 -41.199 1.00 89.44 324 THR A N 1
ATOM 2661 C CA . THR A 1 324 ? 28.025 4.116 -42.498 1.00 89.44 324 THR A CA 1
ATOM 2662 C C . THR A 1 324 ? 27.257 5.432 -42.453 1.00 89.44 324 THR A C 1
ATOM 2664 O O . THR A 1 324 ? 27.498 6.327 -43.260 1.00 89.44 324 THR A O 1
ATOM 2667 N N . LYS A 1 325 ? 26.445 5.624 -41.405 1.00 88.00 325 LYS A N 1
ATOM 2668 C CA . LYS A 1 325 ? 25.652 6.844 -41.237 1.00 88.00 325 LYS A CA 1
ATOM 266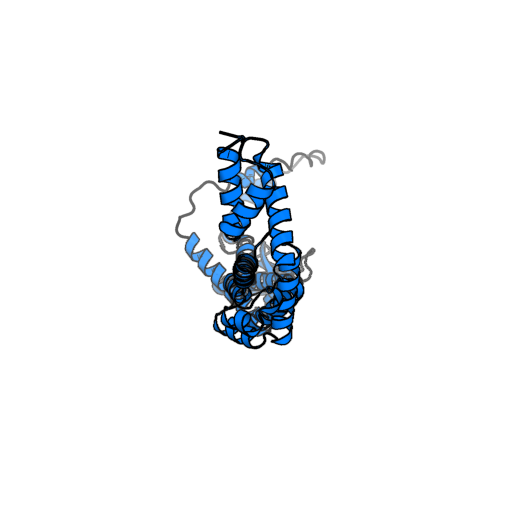9 C C . LYS A 1 325 ? 26.486 8.112 -41.042 1.00 88.00 325 LYS A C 1
ATOM 2671 O O . LYS A 1 325 ? 26.067 9.201 -41.434 1.00 88.00 325 LYS A O 1
ATOM 2676 N N . LEU A 1 326 ? 27.644 8.000 -40.394 1.00 87.25 326 LEU A N 1
ATOM 2677 C CA . LEU A 1 326 ? 28.585 9.109 -40.261 1.00 87.25 326 LEU A CA 1
ATOM 2678 C C . LEU A 1 326 ? 29.279 9.399 -41.594 1.00 87.25 326 LEU A C 1
ATOM 2680 O O . LEU A 1 326 ? 29.428 10.563 -41.936 1.00 87.25 326 LEU A O 1
ATOM 2684 N N . ASN A 1 327 ? 29.665 8.389 -42.367 1.00 83.69 327 ASN A N 1
ATOM 2685 C CA . ASN A 1 327 ? 30.365 8.587 -43.636 1.00 83.69 327 ASN A CA 1
ATOM 2686 C C . ASN A 1 327 ? 29.475 9.267 -44.694 1.00 83.69 327 ASN A C 1
ATOM 2688 O O . ASN A 1 327 ? 29.956 10.159 -45.390 1.00 83.69 327 ASN A O 1
ATOM 2692 N N . ASP A 1 328 ? 28.168 8.975 -44.712 1.00 76.12 328 ASP A N 1
ATOM 2693 C CA . ASP A 1 328 ? 27.178 9.608 -45.607 1.00 76.12 328 ASP A CA 1
ATOM 2694 C C . ASP A 1 328 ? 27.128 11.146 -45.517 1.00 76.12 328 ASP A C 1
ATOM 2696 O O . ASP A 1 328 ? 26.637 11.816 -46.424 1.00 76.12 328 ASP A O 1
ATOM 2700 N N . ARG A 1 329 ? 27.608 11.737 -44.414 1.00 65.75 329 ARG A N 1
ATOM 2701 C CA . ARG A 1 329 ? 27.603 13.193 -44.189 1.00 65.75 329 ARG A CA 1
ATOM 2702 C C . ARG A 1 329 ? 28.938 13.889 -44.474 1.00 65.75 329 ARG A C 1
ATOM 2704 O O . ARG A 1 329 ? 29.067 15.059 -44.124 1.00 65.75 329 ARG A O 1
ATOM 2711 N N . SER A 1 330 ? 29.916 13.198 -45.068 1.00 56.25 330 SER A N 1
ATOM 2712 C CA . SER A 1 330 ? 31.246 13.748 -45.386 1.00 56.25 330 SER A CA 1
ATOM 2713 C C . SER A 1 330 ? 31.910 14.436 -44.184 1.00 56.25 330 SER A C 1
ATOM 2715 O O . SER A 1 330 ? 32.245 15.617 -44.212 1.00 56.25 330 SER A O 1
ATOM 2717 N N . TRP A 1 331 ? 32.124 13.686 -43.099 1.00 60.09 331 TRP A N 1
ATOM 2718 C CA . TRP A 1 331 ? 32.878 14.162 -41.924 1.00 60.09 331 TRP A CA 1
ATOM 2719 C C . TRP A 1 331 ? 34.403 14.127 -42.131 1.00 60.09 331 TRP A C 1
ATOM 2721 O O . TRP A 1 331 ? 35.157 14.344 -41.186 1.00 60.09 331 TRP A O 1
ATOM 2731 N N . GLU A 1 332 ? 34.860 13.825 -43.348 1.00 47.50 332 GLU A N 1
ATOM 2732 C CA . GLU A 1 332 ? 36.271 13.612 -43.697 1.00 47.50 332 GLU A CA 1
ATOM 2733 C C . GLU A 1 332 ? 37.125 14.890 -43.632 1.00 47.50 332 GLU A C 1
ATOM 2735 O O . GLU A 1 332 ? 38.345 14.799 -43.578 1.00 47.50 332 GLU A O 1
ATOM 2740 N N . ASN A 1 333 ? 36.508 16.073 -43.528 1.00 44.06 333 ASN A N 1
ATOM 2741 C CA . ASN A 1 333 ? 37.215 17.361 -43.530 1.00 44.06 333 ASN A CA 1
ATOM 2742 C C . ASN A 1 333 ? 37.354 18.031 -42.149 1.00 44.06 333 ASN A C 1
ATOM 2744 O O . ASN A 1 333 ? 37.637 19.224 -42.082 1.00 44.06 333 ASN A O 1
ATOM 2748 N N . MET A 1 334 ? 37.147 17.312 -41.042 1.00 44.66 334 MET A N 1
ATOM 2749 C CA . MET A 1 334 ? 37.339 17.860 -39.688 1.00 44.66 334 MET A CA 1
ATOM 2750 C C . MET A 1 334 ? 38.450 17.110 -38.947 1.00 44.66 334 MET A C 1
ATOM 2752 O O . MET A 1 334 ? 38.174 16.399 -37.976 1.00 44.66 334 MET A O 1
ATOM 2756 N N . ASN A 1 335 ? 39.680 17.250 -39.451 1.00 39.53 335 ASN A N 1
ATOM 2757 C CA . ASN A 1 335 ? 40.891 16.997 -38.666 1.00 39.53 335 ASN A CA 1
ATOM 2758 C C . ASN A 1 335 ? 41.079 18.092 -37.618 1.00 39.53 335 ASN A C 1
ATOM 2760 O O . ASN A 1 335 ? 40.907 19.278 -37.984 1.00 39.53 335 ASN A O 1
#

Secondary structure (DSSP, 8-state):
-BEEEEEE-SS-TTEEEEEETTEEEEEEEHHHHHHTT--TT-B--HHHHHHHHHHHHHHHHHHHHHHHHHTS---HHHHHHHHHHHHTTS-GGGS-THHHHHHHHHTTTHHHHTTS-S---TT-SSSTTTHHHHHHHTTS-S---TTSHHHHHHHHHHHHHHHHHHHHHTTSS-HHHHHHHHHHHHHHTT---HHHHHHHHHHTT--HHHHHHHHHT--HHHHHHHHHHHHHHHHHH-TTS-HHHHHHHHHHHHHHHT--HHHHHHH--GGGT---HHHHHHHHHHHHHHHHHHHTTT--HHHHHHHHHHHHHHTT--HHHHHHHHHTTTGGG--

Sequence (335 aa):
MKISKIQRQKKDPQRYSIYINDQFAFGVDEQILIDFSLNKGKDLDQGLIDAILTAEAQQKLYLKGLNYLSYGLKSTKEMQDYLKKQVKNLPTSHFSLDQVKSATNHSMNTQSRLISLANFDEGDLDFWQDQVEDDLEQATDGQLEVQDDKSLDQAHDQWIHAALDRLTGLGLLNDHTYALAYLRTQAQVNRKGPQKIAYELRRKGVTQSIIQDALEEYPQDVLRENIQHLSRKFIQSKRRLSPQMLKNKLFLHLLQKGYSKEQVDRDFDPSWCELSQEETDQRLEKAFEKSLKRRQRKLQGYDLKQALIRDLMTQGFSYESIQTKLNDRSWENMN